Protein AF-A0A165Y257-F1 (afdb_monomer)

Nearest PDB structures (foldseek):
  3bsu-assembly1_C  TM=8.457E-01  e=1.725E-02  Homo sapiens
  3bsu-assembly2_G  TM=7.985E-01  e=1.832E-02  Homo sapiens
  3bsu-assembly2_H  TM=8.058E-01  e=5.109E-02  Homo sapiens

Sequence (287 aa):
MSSVKTEVADNEGSEDERKLRRSLTKCHIPGVRSYYPVEKEPIRGVYTDWGSIKPLLDALCIRPSPKRYDTYEEAEAVLAASSPEAVLESLRALGFKESPPDARQLSAVAAPHHPPKIFNVHEHAPPHISVQLEGSTATTRCAQHACTSSINSWRSDVYSATSEVSTITSSTLPGSPSSPTRPQASAPPVTLSITAMEAELQALGVADAQALPAEWRVLRGSRPRGGWKVFAVLSGRQRGIIHNVDTAHESTDKFPNAIKEGFRAADEWLARAWLRDAVTRRYQTTD

Solvent-accessible surface area (backbone atoms only — not comparable to full-atom values): 18950 Å² total; per-residue (Å²): 137,83,83,79,79,79,80,76,80,75,81,78,68,51,73,62,57,55,44,37,62,69,29,51,49,93,64,76,56,92,92,60,66,42,21,33,30,35,74,54,81,97,66,54,46,36,26,55,46,64,82,51,46,48,64,54,36,60,74,68,66,54,75,78,76,62,62,80,28,64,42,45,67,63,21,48,51,50,46,52,57,63,29,71,65,46,47,51,50,51,39,45,74,74,65,52,70,86,70,70,81,72,92,80,80,87,76,88,80,82,86,87,83,87,86,85,91,83,90,81,90,76,91,80,84,84,84,87,83,85,81,85,81,82,86,82,91,80,91,83,82,86,83,90,77,90,76,90,73,85,80,84,70,92,78,79,86,86,78,83,79,78,84,79,86,78,80,88,83,89,85,89,83,90,82,86,86,81,86,80,90,71,84,78,77,83,68,69,77,66,61,60,53,52,53,51,50,51,52,50,30,49,75,42,73,23,67,86,42,56,83,60,58,95,58,47,66,65,75,60,51,74,85,50,95,87,50,59,40,27,31,22,26,76,31,42,82,55,63,24,80,36,68,46,67,64,63,54,40,66,19,32,60,93,34,84,82,44,37,71,50,72,27,45,73,90,38,48,66,56,34,34,6,45,45,39,49,54,53,54,50,57,65,68,70,73,121

Mean predicted aligned error: 22.73 Å

pLDDT: mean 70.38, std 24.21, range [29.23, 97.94]

Foldseek 3Di:
DDDPDPPPPPPCDDPLVVLLVVQFDPAWDPPQQWWFADQDPPSGGIGRDPVSCVVVCVVVVDPDGTDIGRTPVVSVVVNVCSDPVVVVVVCVVVVPDPPPPPPPDPDDDDDDDDDDDDDDDDDDDDDDDDDDDDDDDDDDDDDDDDDDDDDPPPDDDDDDDDDDDDDDDDDDDDDDDDDDDDPPPPPDPVVVLVVVLCVVLVVQVLNVADAADPCLDVVQDDADPVGFQWKAWLQFCDGHIDRDPVVLCNRQPVGPPTDMDGGHPVCVSNSSNVSSVVSVVVSVPPD

Structure (mmCIF, N/CA/C/O backbone):
data_AF-A0A165Y257-F1
#
_entry.id   AF-A0A165Y257-F1
#
loop_
_atom_site.group_PDB
_atom_site.id
_atom_site.type_symbol
_atom_site.label_atom_id
_atom_site.label_alt_id
_atom_site.label_comp_id
_atom_site.label_asym_id
_atom_site.label_entity_id
_atom_site.label_seq_id
_atom_site.pdbx_PDB_ins_code
_atom_site.Cartn_x
_atom_site.Cartn_y
_atom_site.Cartn_z
_atom_site.occupancy
_atom_site.B_iso_or_equiv
_atom_site.auth_seq_id
_atom_site.auth_comp_id
_atom_site.auth_asym_id
_atom_site.auth_atom_id
_atom_site.pdbx_PDB_model_num
ATOM 1 N N . MET A 1 1 ? 17.166 51.165 -42.547 1.00 43.97 1 MET A N 1
ATOM 2 C CA . MET A 1 1 ? 17.716 49.805 -42.721 1.00 43.97 1 MET A CA 1
ATOM 3 C C . MET A 1 1 ? 17.625 49.113 -41.373 1.00 43.97 1 MET A C 1
ATOM 5 O O . MET A 1 1 ? 18.448 49.372 -40.507 1.00 43.97 1 MET A O 1
ATOM 9 N N . SER A 1 2 ? 16.544 48.367 -41.152 1.00 35.53 2 SER A N 1
ATOM 10 C CA . SER A 1 2 ? 16.264 47.709 -39.874 1.00 35.53 2 SER A CA 1
ATOM 11 C C . SER A 1 2 ? 16.908 46.327 -39.869 1.00 35.53 2 SER A C 1
ATOM 13 O O . SER A 1 2 ? 16.514 45.466 -40.652 1.00 35.53 2 SER A O 1
ATOM 15 N N . SER A 1 3 ? 17.902 46.126 -39.003 1.00 43.16 3 SER A N 1
ATOM 16 C CA . SER A 1 3 ? 18.447 44.802 -38.701 1.00 43.16 3 SER A CA 1
ATOM 17 C C . SER A 1 3 ? 17.413 44.004 -37.918 1.00 43.16 3 SER A C 1
ATOM 19 O O . SER A 1 3 ? 17.168 44.270 -36.741 1.00 43.16 3 SER A O 1
ATOM 21 N N . VAL A 1 4 ? 16.809 43.025 -38.584 1.00 43.97 4 VAL A N 1
ATOM 22 C CA . VAL A 1 4 ? 16.010 41.976 -37.951 1.00 43.97 4 VAL A CA 1
ATOM 23 C C . VAL A 1 4 ? 16.967 41.105 -37.140 1.00 43.97 4 VAL A C 1
ATOM 25 O O . VAL A 1 4 ? 17.746 40.327 -37.690 1.00 43.97 4 VAL A O 1
ATOM 28 N N . LYS A 1 5 ? 16.943 41.273 -35.815 1.00 42.16 5 LYS A N 1
ATOM 29 C CA . LYS A 1 5 ? 17.504 40.292 -34.886 1.00 42.16 5 LYS A CA 1
ATOM 30 C C . LYS A 1 5 ? 16.647 39.038 -35.000 1.00 42.16 5 LYS A C 1
ATOM 32 O O . LYS A 1 5 ? 15.474 39.051 -34.646 1.00 42.16 5 LYS A O 1
ATOM 37 N N . THR A 1 6 ? 17.238 37.983 -35.541 1.00 41.88 6 THR A N 1
ATOM 38 C CA . THR A 1 6 ? 16.655 36.644 -35.503 1.00 41.88 6 THR A CA 1
ATOM 39 C C . THR A 1 6 ? 16.893 36.120 -34.090 1.00 41.88 6 THR A C 1
ATOM 41 O O . THR A 1 6 ? 18.007 35.716 -33.765 1.00 41.88 6 THR A O 1
ATOM 44 N N . GLU A 1 7 ? 15.887 36.224 -33.222 1.00 43.62 7 GLU A N 1
ATOM 45 C CA . GLU A 1 7 ? 15.862 35.497 -31.952 1.00 43.62 7 GLU A CA 1
ATOM 46 C C . GLU A 1 7 ? 15.708 34.011 -32.278 1.00 43.62 7 GLU A C 1
ATOM 48 O O . GLU A 1 7 ? 14.636 33.528 -32.640 1.00 43.62 7 GLU A O 1
ATOM 53 N N . VAL A 1 8 ? 16.829 33.296 -32.214 1.00 43.25 8 VAL A N 1
ATOM 54 C CA . VAL A 1 8 ? 16.842 31.839 -32.160 1.00 43.25 8 VAL A CA 1
ATOM 55 C C . VAL A 1 8 ? 16.275 31.472 -30.794 1.00 43.25 8 VAL A C 1
ATOM 57 O O . VAL A 1 8 ? 16.934 31.642 -29.772 1.00 43.25 8 VAL A O 1
ATOM 60 N N . ALA A 1 9 ? 15.019 31.033 -30.779 1.00 41.16 9 ALA A N 1
ATOM 61 C CA . ALA A 1 9 ? 14.428 30.356 -29.639 1.00 41.16 9 ALA A CA 1
ATOM 62 C C . ALA A 1 9 ? 15.151 29.012 -29.468 1.00 41.16 9 ALA A C 1
ATOM 64 O O . ALA A 1 9 ? 14.755 27.998 -30.047 1.00 41.16 9 ALA A O 1
ATOM 65 N N . ASP A 1 10 ? 16.257 29.025 -28.725 1.00 44.19 10 ASP A N 1
ATOM 66 C CA . ASP A 1 10 ? 16.906 27.808 -28.269 1.00 44.19 10 ASP A CA 1
ATOM 67 C C . ASP A 1 10 ? 15.945 27.079 -27.330 1.00 44.19 10 ASP A C 1
ATOM 69 O O . ASP A 1 10 ? 15.574 27.535 -26.250 1.00 44.19 10 ASP A O 1
ATOM 73 N N . ASN A 1 11 ? 15.493 25.940 -27.833 1.00 46.53 11 ASN A N 1
ATOM 74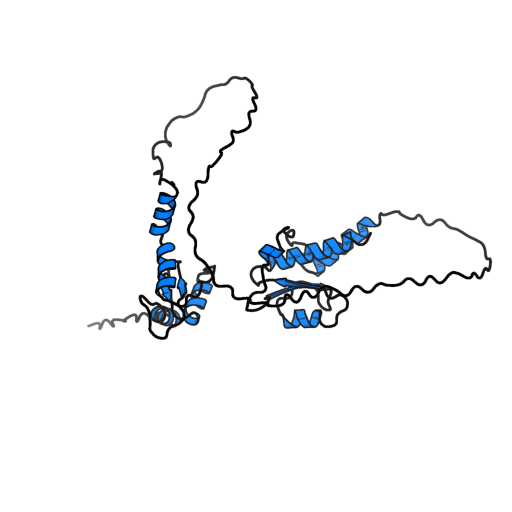 C CA . ASN A 1 11 ? 14.552 25.026 -27.223 1.00 46.53 11 ASN A CA 1
ATOM 75 C C . ASN A 1 11 ? 15.230 24.368 -26.003 1.00 46.53 11 ASN A C 1
ATOM 77 O O . ASN A 1 11 ? 15.834 23.293 -26.099 1.00 46.53 11 ASN A O 1
ATOM 81 N N . GLU A 1 12 ? 15.190 25.035 -24.849 1.00 45.88 12 GLU A N 1
ATOM 82 C CA . GLU A 1 12 ? 15.605 24.481 -23.558 1.00 45.88 12 GLU A CA 1
ATOM 83 C C . GLU A 1 12 ? 14.604 23.412 -23.094 1.00 45.88 12 GLU A C 1
ATOM 85 O O . GLU A 1 12 ? 13.798 23.617 -22.192 1.00 45.88 12 GLU A O 1
ATOM 90 N N . GLY A 1 13 ? 14.657 22.230 -23.719 1.00 54.84 13 GLY A N 1
ATOM 91 C CA . GLY A 1 13 ? 14.063 21.026 -23.137 1.00 54.84 13 GLY A CA 1
ATOM 92 C C . GLY A 1 13 ? 14.640 20.828 -21.737 1.00 54.84 13 GLY A C 1
ATOM 93 O O . GLY A 1 13 ? 15.868 20.884 -21.572 1.00 54.84 13 GLY A O 1
ATOM 94 N N . SER A 1 14 ? 13.764 20.649 -20.744 1.00 67.62 14 SER A N 1
ATOM 95 C CA . SER A 1 14 ? 14.147 20.565 -19.333 1.00 67.62 14 SER A CA 1
ATOM 96 C C . SER A 1 14 ? 15.239 19.507 -19.130 1.00 67.62 14 SER A C 1
ATOM 98 O O . SER A 1 14 ? 15.339 18.528 -19.876 1.00 67.62 14 SER A O 1
ATOM 100 N N . GLU A 1 15 ? 16.099 19.691 -18.126 1.00 70.56 15 GLU A N 1
ATOM 101 C CA . GLU A 1 15 ? 17.195 18.757 -17.823 1.00 70.56 15 GLU A CA 1
ATOM 102 C C . GLU A 1 15 ? 16.703 17.299 -17.700 1.00 70.56 15 GLU A C 1
ATOM 104 O O . GLU A 1 15 ? 17.397 16.358 -18.099 1.00 70.56 15 GLU A O 1
ATOM 109 N N . ASP A 1 16 ? 15.466 17.129 -17.238 1.00 66.25 16 ASP A N 1
ATOM 110 C CA . ASP A 1 16 ? 14.780 15.849 -17.101 1.00 66.25 16 ASP A CA 1
ATOM 111 C C . ASP A 1 16 ? 14.460 15.201 -18.455 1.00 66.25 16 ASP A C 1
ATOM 113 O O . ASP A 1 16 ? 14.665 13.999 -18.627 1.00 66.25 16 ASP A O 1
ATOM 117 N N . GLU A 1 17 ? 14.058 15.979 -19.462 1.00 71.88 17 GLU A N 1
ATOM 118 C CA . GLU A 1 17 ? 13.823 15.468 -20.815 1.00 71.88 17 GLU A CA 1
ATOM 119 C C . GLU A 1 17 ? 15.134 15.004 -21.472 1.00 71.88 17 GLU A C 1
ATOM 121 O O . GLU A 1 17 ? 15.187 13.977 -22.155 1.00 71.88 17 GLU A O 1
ATOM 126 N N . ARG A 1 18 ? 16.240 15.712 -21.212 1.00 75.56 18 ARG A N 1
ATOM 127 C CA . ARG A 1 18 ? 17.572 15.310 -21.694 1.00 75.56 18 ARG A CA 1
ATOM 128 C C . ARG A 1 18 ? 18.047 14.016 -21.030 1.00 75.56 18 ARG A C 1
ATOM 130 O O . ARG A 1 18 ? 18.607 13.159 -21.715 1.00 75.56 18 ARG A O 1
ATOM 137 N N . LYS A 1 19 ? 17.818 13.847 -19.723 1.00 76.25 19 LYS A N 1
ATOM 138 C CA . LYS A 1 19 ? 18.121 12.603 -18.986 1.00 76.25 19 LYS A CA 1
ATOM 139 C C . LYS A 1 19 ? 17.265 11.433 -19.472 1.00 76.25 19 LYS A C 1
ATOM 141 O O . LYS A 1 19 ? 17.782 10.335 -19.685 1.00 76.25 19 LYS A O 1
ATOM 146 N N . LEU A 1 20 ? 15.988 11.680 -19.755 1.00 78.31 20 LEU A N 1
ATOM 147 C CA . LEU A 1 20 ? 15.090 10.687 -20.337 1.00 78.31 20 LEU A CA 1
ATOM 148 C C . LEU A 1 20 ? 15.591 10.200 -21.703 1.00 78.31 20 LEU A C 1
ATOM 150 O O . LEU A 1 20 ? 15.728 9.000 -21.927 1.00 78.31 20 LEU A O 1
ATOM 154 N N . ARG A 1 21 ? 15.939 11.123 -22.606 1.00 80.31 21 ARG A N 1
ATOM 155 C CA . ARG A 1 21 ? 16.459 10.768 -23.937 1.00 80.31 21 ARG A CA 1
ATOM 156 C C . ARG A 1 21 ? 17.767 9.977 -23.871 1.00 80.31 21 ARG A C 1
ATOM 158 O O . ARG A 1 21 ? 18.003 9.145 -24.736 1.00 80.31 21 ARG A O 1
ATOM 165 N N . ARG A 1 22 ? 18.603 10.216 -22.854 1.00 81.75 22 ARG A N 1
ATOM 166 C CA . ARG A 1 22 ? 19.848 9.458 -22.626 1.00 81.75 22 ARG A CA 1
ATOM 167 C C . ARG A 1 22 ? 19.614 8.052 -22.082 1.00 81.75 22 ARG A C 1
ATOM 169 O O . ARG A 1 22 ? 20.433 7.177 -22.331 1.00 81.75 22 ARG A O 1
ATOM 176 N N . SER A 1 23 ? 18.546 7.851 -21.314 1.00 86.00 23 SER A N 1
ATOM 177 C CA . SER A 1 23 ? 18.226 6.548 -20.724 1.00 86.00 23 SER A CA 1
ATOM 178 C C . SER A 1 23 ? 17.415 5.652 -21.660 1.00 86.00 23 SER A C 1
ATOM 180 O O . SER A 1 23 ? 17.452 4.435 -21.486 1.00 86.00 23 SER A O 1
ATOM 182 N N . LEU A 1 24 ? 16.727 6.224 -22.655 1.00 89.69 24 LEU A N 1
ATOM 183 C CA . LEU A 1 24 ? 16.032 5.480 -23.703 1.00 89.69 24 LEU A CA 1
ATOM 184 C C . LEU A 1 24 ? 17.031 4.680 -24.551 1.00 89.69 24 LEU A C 1
ATOM 186 O O . LEU A 1 24 ? 17.933 5.250 -25.164 1.00 89.69 24 LEU A O 1
ATOM 190 N N . THR A 1 25 ? 16.837 3.366 -24.634 1.00 89.75 25 THR A N 1
ATOM 191 C CA . THR A 1 25 ? 17.654 2.470 -25.456 1.00 89.75 25 THR A CA 1
ATOM 192 C C . THR A 1 25 ? 16.816 1.708 -26.481 1.00 89.75 25 THR A C 1
ATOM 194 O O . THR A 1 25 ? 15.641 1.411 -26.265 1.00 89.75 25 THR A O 1
ATOM 197 N N . LYS A 1 26 ? 17.450 1.387 -27.612 1.00 89.69 26 LYS A N 1
ATOM 198 C CA . LYS A 1 26 ? 16.899 0.572 -28.708 1.00 89.69 26 LYS A CA 1
ATOM 199 C C . LYS A 1 26 ? 17.694 -0.719 -28.937 1.00 89.69 26 LYS A C 1
ATOM 201 O O . LYS A 1 26 ? 17.524 -1.373 -29.958 1.00 89.69 26 LYS A O 1
ATOM 206 N N . CYS A 1 27 ? 18.630 -1.029 -28.045 1.00 88.88 27 CYS A N 1
ATOM 207 C CA . CYS A 1 27 ? 19.452 -2.227 -28.127 1.00 88.88 27 CYS A CA 1
ATOM 208 C C . CYS A 1 27 ? 20.034 -2.605 -26.762 1.00 88.88 27 CYS A C 1
ATOM 210 O O . CYS A 1 27 ? 20.020 -1.823 -25.801 1.00 88.88 27 CYS A O 1
ATOM 212 N N . HIS A 1 28 ? 20.587 -3.814 -26.701 1.00 91.12 28 HIS A N 1
ATOM 213 C CA . HIS A 1 28 ? 21.394 -4.270 -25.581 1.00 91.12 28 HIS A CA 1
ATOM 214 C C . HIS A 1 28 ? 22.647 -3.396 -25.409 1.00 91.12 28 HIS A C 1
ATOM 216 O O . HIS A 1 28 ? 23.417 -3.201 -26.352 1.00 91.12 28 HIS A O 1
ATOM 222 N N . ILE A 1 29 ? 22.881 -2.915 -24.184 1.00 88.88 29 ILE A N 1
ATOM 223 C CA . ILE A 1 29 ? 24.077 -2.150 -23.819 1.00 88.88 29 ILE A CA 1
ATOM 224 C C . ILE A 1 29 ? 24.960 -3.017 -22.906 1.00 88.88 29 ILE A C 1
ATOM 226 O O . ILE A 1 29 ? 24.539 -3.358 -21.795 1.00 88.88 29 ILE A O 1
ATOM 230 N N . PRO A 1 30 ? 26.201 -3.344 -23.315 1.00 87.12 30 PRO A N 1
ATOM 231 C CA . PRO A 1 30 ? 27.122 -4.112 -22.485 1.00 87.12 30 PRO A CA 1
ATOM 232 C C . PRO A 1 30 ? 27.346 -3.465 -21.112 1.00 87.12 30 PRO A C 1
ATOM 234 O O . PRO A 1 30 ? 27.618 -2.271 -21.005 1.00 87.12 30 PRO A O 1
ATOM 237 N N . GLY A 1 31 ? 27.241 -4.263 -20.047 1.00 86.25 31 GLY A N 1
ATOM 238 C CA . GLY A 1 31 ? 27.426 -3.805 -18.664 1.00 86.25 31 GLY A CA 1
ATOM 239 C C . GLY A 1 31 ? 26.173 -3.219 -18.002 1.00 86.25 31 GLY A C 1
ATOM 240 O O . GLY A 1 31 ? 26.141 -3.104 -16.775 1.00 86.25 31 GLY A O 1
ATOM 241 N N . VAL A 1 32 ? 25.116 -2.931 -18.765 1.00 89.00 32 VAL A N 1
ATOM 242 C CA . VAL A 1 32 ? 23.813 -2.544 -18.214 1.00 89.00 32 VAL A CA 1
ATOM 243 C C . VAL A 1 32 ? 23.043 -3.799 -17.804 1.00 89.00 32 VAL A C 1
ATOM 245 O O . VAL A 1 32 ? 22.882 -4.730 -18.586 1.00 89.00 32 VAL A O 1
ATOM 248 N N . ARG A 1 33 ? 22.568 -3.819 -16.554 1.00 89.00 33 ARG A N 1
ATOM 249 C CA . ARG A 1 33 ? 21.855 -4.958 -15.936 1.00 89.00 33 ARG A CA 1
ATOM 250 C C . ARG A 1 33 ? 20.411 -4.628 -15.568 1.00 89.00 33 ARG A C 1
ATOM 252 O O . ARG A 1 33 ? 19.848 -5.203 -14.635 1.00 89.00 33 ARG A O 1
ATOM 259 N N . SER A 1 34 ? 19.863 -3.557 -16.123 1.00 93.50 34 SER A N 1
ATOM 260 C CA . SER A 1 34 ? 18.546 -3.062 -15.737 1.00 93.50 34 SER A CA 1
ATOM 261 C C . SER A 1 34 ? 17.898 -2.381 -16.920 1.00 93.50 34 SER A C 1
ATOM 263 O O . SER A 1 34 ? 18.391 -1.362 -17.392 1.00 93.50 34 SER A O 1
ATOM 265 N N . TYR A 1 35 ? 16.790 -2.955 -17.360 1.00 95.00 35 TYR A N 1
ATOM 266 C CA . TYR A 1 35 ? 15.958 -2.446 -18.433 1.00 95.00 35 TYR A CA 1
ATOM 267 C C . TYR A 1 35 ? 14.526 -2.306 -17.910 1.00 95.00 35 TYR A C 1
ATOM 269 O O . TYR A 1 35 ? 14.004 -3.196 -17.235 1.00 95.00 35 TYR A O 1
ATOM 277 N N . TYR A 1 36 ? 13.910 -1.161 -18.179 1.00 93.69 36 TYR A N 1
ATOM 278 C CA . TYR A 1 36 ? 12.597 -0.761 -17.683 1.00 93.69 36 TYR A CA 1
ATOM 279 C C . TYR A 1 36 ? 11.703 -0.424 -18.885 1.00 93.69 36 TYR A C 1
ATOM 281 O O . TYR A 1 36 ? 11.825 0.672 -19.437 1.00 93.69 36 TYR A O 1
ATOM 289 N N . PRO A 1 37 ? 10.833 -1.344 -19.330 1.00 93.25 37 PRO A N 1
ATOM 290 C CA . PRO A 1 37 ? 9.891 -1.083 -20.405 1.00 93.25 37 PRO A CA 1
ATOM 291 C C . PRO A 1 37 ? 8.731 -0.229 -19.902 1.00 93.25 37 PRO A C 1
ATOM 293 O O . PRO A 1 37 ? 8.052 -0.588 -18.944 1.00 93.25 37 PRO A O 1
ATOM 296 N N . VAL A 1 38 ? 8.490 0.898 -20.560 1.00 90.44 38 VAL A N 1
ATOM 297 C CA . VAL A 1 38 ? 7.329 1.758 -20.336 1.00 90.44 38 VAL A CA 1
ATOM 298 C C . VAL A 1 38 ? 6.381 1.597 -21.514 1.00 90.44 38 VAL A C 1
ATOM 300 O O . VAL A 1 38 ? 6.717 1.950 -22.638 1.00 90.44 38 VAL A O 1
ATOM 303 N N . GLU A 1 39 ? 5.198 1.048 -21.256 1.00 88.44 39 GLU A N 1
ATOM 304 C CA . GLU A 1 39 ? 4.221 0.694 -22.297 1.00 88.44 39 GLU A CA 1
ATOM 305 C C . GLU A 1 39 ? 3.335 1.877 -22.718 1.00 88.44 39 GLU A C 1
ATOM 307 O O . GLU A 1 39 ? 2.745 1.857 -23.796 1.00 88.44 39 GLU A O 1
ATOM 312 N N . LYS A 1 40 ? 3.225 2.905 -21.866 1.00 83.81 40 LYS A N 1
ATOM 313 C CA . LYS A 1 40 ? 2.278 4.013 -22.041 1.00 83.81 40 LYS A CA 1
ATOM 314 C C . LYS A 1 40 ? 2.910 5.217 -22.734 1.00 83.81 40 LYS A C 1
ATOM 316 O O . LYS A 1 40 ? 4.005 5.651 -22.379 1.00 83.81 40 LYS A O 1
ATOM 321 N N . GLU A 1 41 ? 2.152 5.804 -23.653 1.00 83.06 41 GLU A N 1
ATOM 322 C CA . GLU A 1 41 ? 2.455 7.105 -24.252 1.00 83.06 41 GLU A CA 1
ATOM 323 C C . GLU A 1 41 ? 2.357 8.237 -23.211 1.00 83.06 41 GLU A C 1
ATOM 325 O O . GLU A 1 41 ? 1.581 8.117 -22.254 1.00 83.06 41 GLU A O 1
ATOM 330 N N . PRO A 1 42 ? 3.116 9.342 -23.356 1.00 81.25 42 PRO A N 1
ATOM 331 C CA . PRO A 1 42 ? 4.002 9.707 -24.477 1.00 81.25 42 PRO A CA 1
ATOM 332 C C . PRO A 1 42 ? 5.458 9.218 -24.347 1.00 81.25 42 PRO A C 1
ATOM 334 O O . PRO A 1 42 ? 6.314 9.577 -25.151 1.00 81.25 42 PRO A O 1
ATOM 337 N N . ILE A 1 43 ? 5.777 8.457 -23.301 1.00 85.44 43 ILE A N 1
ATOM 338 C CA . ILE A 1 43 ? 7.149 8.041 -22.967 1.00 85.44 43 ILE A CA 1
ATOM 339 C C . ILE A 1 43 ? 7.346 6.540 -23.191 1.00 85.44 43 ILE A C 1
ATOM 341 O O . ILE A 1 43 ? 8.011 5.863 -22.409 1.00 85.44 43 ILE A O 1
ATOM 345 N N . ARG A 1 44 ? 6.718 5.993 -24.235 1.00 88.38 44 ARG A N 1
ATOM 346 C CA . ARG A 1 44 ? 6.798 4.565 -24.531 1.00 88.38 44 ARG A CA 1
ATOM 347 C C . ARG A 1 44 ? 8.214 4.194 -24.985 1.00 88.38 44 ARG A C 1
ATOM 349 O O . ARG A 1 44 ? 8.754 4.803 -25.907 1.00 88.38 44 ARG A O 1
ATOM 356 N N . GLY A 1 45 ? 8.818 3.180 -24.366 1.00 91.25 45 GLY A N 1
ATOM 357 C CA . GLY A 1 45 ? 10.178 2.742 -24.703 1.00 91.25 45 GLY A CA 1
ATOM 358 C C . GLY A 1 45 ? 10.869 1.924 -23.613 1.00 91.25 45 GLY A C 1
ATOM 359 O O . GLY A 1 45 ? 10.318 1.719 -22.533 1.00 91.25 45 GLY A O 1
ATOM 360 N N . VAL A 1 46 ? 12.081 1.433 -23.899 1.00 93.00 46 VAL A N 1
ATOM 361 C CA . VAL A 1 46 ? 12.929 0.744 -22.910 1.00 93.00 46 VAL A CA 1
ATOM 362 C C . VAL A 1 46 ? 13.931 1.730 -22.338 1.00 93.00 46 VAL A C 1
ATOM 364 O O . VAL A 1 46 ? 14.711 2.323 -23.080 1.00 93.00 46 VAL A O 1
ATOM 367 N N . TYR A 1 47 ? 13.959 1.860 -21.018 1.00 94.06 47 TYR A N 1
ATOM 368 C CA . TYR A 1 47 ? 14.878 2.754 -20.325 1.00 94.06 47 TYR A CA 1
ATOM 369 C C . TYR A 1 47 ? 15.873 1.979 -19.471 1.00 94.06 47 TYR A C 1
ATOM 371 O O . TYR A 1 47 ? 15.546 0.923 -18.939 1.00 94.06 47 TYR A O 1
ATOM 379 N N . THR A 1 48 ? 17.087 2.496 -19.316 1.00 93.19 48 THR A N 1
ATOM 380 C CA . THR A 1 48 ? 18.154 1.838 -18.536 1.00 93.19 48 THR A CA 1
ATOM 381 C C . THR A 1 48 ? 18.321 2.400 -17.125 1.00 93.19 48 THR A C 1
ATOM 383 O O . THR A 1 48 ? 18.888 1.740 -16.253 1.00 93.19 48 THR A O 1
ATOM 386 N N . ASP A 1 49 ? 17.784 3.594 -16.869 1.00 90.44 49 ASP A N 1
ATOM 387 C CA . ASP A 1 49 ? 17.896 4.284 -15.587 1.00 90.44 49 ASP A CA 1
ATOM 388 C C . ASP A 1 49 ? 16.522 4.573 -14.970 1.00 90.44 49 ASP A C 1
ATOM 390 O O . ASP A 1 49 ? 15.733 5.362 -15.492 1.00 90.44 49 ASP A O 1
ATOM 394 N N . TRP A 1 50 ? 16.269 3.966 -13.808 1.00 87.50 50 TRP A N 1
ATOM 395 C CA . TRP A 1 50 ? 15.057 4.193 -13.020 1.00 87.50 50 TRP A CA 1
ATOM 396 C C . TRP A 1 50 ? 14.965 5.627 -12.487 1.00 87.50 50 TRP A C 1
ATOM 398 O O . TRP A 1 50 ? 13.869 6.186 -12.415 1.00 87.50 50 TRP A O 1
ATOM 408 N N . GLY A 1 51 ? 16.103 6.227 -12.119 1.00 85.81 51 GLY A N 1
ATOM 409 C CA .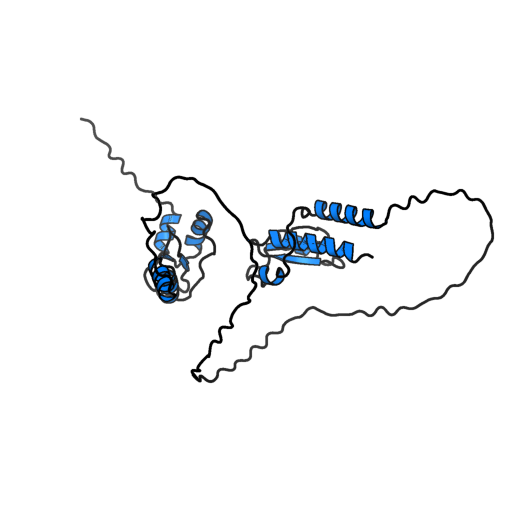 GLY A 1 51 ? 16.154 7.578 -11.561 1.00 85.81 51 GLY A CA 1
ATOM 410 C C . GLY A 1 51 ? 15.641 8.628 -12.542 1.00 85.81 51 GLY A C 1
ATOM 411 O O . GLY A 1 51 ? 14.915 9.533 -12.139 1.00 85.81 51 GLY A O 1
ATOM 412 N N . SER A 1 52 ? 15.948 8.452 -13.828 1.00 83.69 52 SER A N 1
ATOM 413 C CA . SE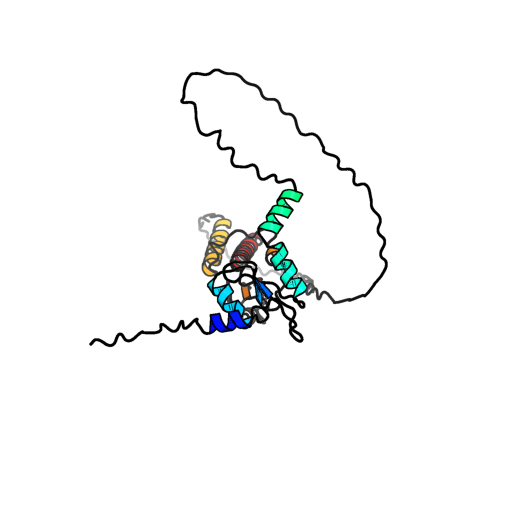R A 1 52 ? 15.489 9.328 -14.909 1.00 83.69 52 SER A CA 1
ATOM 414 C C . SER A 1 52 ? 13.999 9.170 -15.235 1.00 83.69 52 SER A C 1
ATOM 416 O O . SER A 1 52 ? 13.343 10.157 -15.556 1.00 83.69 52 SER A O 1
ATOM 418 N N . ILE A 1 53 ? 13.434 7.959 -15.143 1.00 86.06 53 ILE A N 1
ATOM 419 C CA . ILE A 1 53 ? 12.033 7.721 -15.542 1.00 86.06 53 ILE A CA 1
ATOM 420 C C . ILE A 1 53 ? 11.015 7.887 -14.418 1.00 86.06 53 ILE A C 1
ATOM 422 O O . ILE A 1 53 ? 9.872 8.262 -14.679 1.00 86.06 53 ILE A O 1
ATOM 426 N N . LYS A 1 54 ? 11.396 7.624 -13.162 1.00 85.88 54 LYS A N 1
ATOM 427 C CA . LYS A 1 54 ? 10.462 7.656 -12.029 1.00 85.88 54 LYS A CA 1
ATOM 428 C C . LYS A 1 54 ? 9.741 9.009 -11.880 1.00 85.88 54 LYS A C 1
ATOM 430 O O . LYS A 1 54 ? 8.519 8.977 -11.748 1.00 85.88 54 LYS A O 1
ATOM 435 N N . PRO A 1 55 ? 10.423 10.173 -11.919 1.00 83.88 55 PRO A N 1
ATOM 436 C CA . PRO A 1 55 ? 9.753 11.466 -11.766 1.00 83.88 55 PRO A CA 1
ATOM 437 C C . PRO A 1 55 ? 8.691 11.713 -12.841 1.00 83.88 55 PRO A C 1
ATOM 439 O O . PRO A 1 55 ? 7.638 12.271 -12.553 1.00 83.88 55 PRO A O 1
ATOM 442 N N . LEU A 1 56 ? 8.939 11.243 -14.066 1.00 78.88 56 LEU A N 1
ATOM 443 C CA . LEU A 1 56 ? 8.022 11.399 -15.194 1.00 78.88 56 LEU A CA 1
ATOM 444 C C . LEU A 1 56 ? 6.819 10.462 -15.096 1.00 78.88 56 LEU A C 1
ATOM 446 O O . LEU A 1 56 ? 5.699 10.879 -15.370 1.00 78.88 56 LEU A O 1
ATOM 450 N N . LEU A 1 57 ? 7.023 9.218 -14.659 1.00 84.38 57 LEU A N 1
ATOM 451 C CA . LEU A 1 57 ? 5.919 8.296 -14.383 1.00 84.38 57 LEU A CA 1
ATOM 452 C C . LEU A 1 57 ? 5.018 8.822 -13.260 1.00 84.38 57 LEU A C 1
ATOM 454 O O . LEU A 1 57 ? 3.794 8.729 -13.367 1.00 84.38 57 LEU A O 1
ATOM 458 N N . ASP A 1 58 ? 5.620 9.402 -12.218 1.00 83.88 58 ASP A N 1
ATOM 459 C CA . ASP A 1 58 ? 4.898 10.045 -11.120 1.00 83.88 58 ASP A CA 1
ATOM 460 C C . ASP A 1 58 ? 4.117 11.276 -11.626 1.00 83.88 58 ASP A C 1
ATOM 462 O O . ASP A 1 58 ? 2.930 11.404 -11.327 1.00 83.88 58 ASP A O 1
ATOM 466 N N . ALA A 1 59 ? 4.735 12.129 -12.453 1.00 81.88 59 ALA A N 1
ATOM 467 C CA . ALA A 1 59 ? 4.091 13.306 -13.046 1.00 81.88 59 ALA A CA 1
ATOM 468 C C . ALA A 1 59 ? 2.924 12.947 -13.983 1.00 81.88 59 ALA A C 1
ATOM 470 O O . ALA A 1 59 ? 1.885 13.604 -13.962 1.00 81.88 59 ALA A O 1
ATOM 471 N N . LEU A 1 60 ? 3.065 11.878 -14.770 1.00 80.81 60 LEU A N 1
ATOM 472 C CA . LEU A 1 60 ? 2.030 11.381 -15.682 1.00 80.81 60 LEU A CA 1
ATOM 473 C C . LEU A 1 60 ? 0.998 10.478 -14.988 1.00 80.81 60 LEU A C 1
ATOM 475 O O . LEU A 1 60 ? 0.104 9.948 -15.648 1.00 80.81 60 LEU A O 1
ATOM 479 N N . CYS A 1 61 ? 1.115 10.269 -13.670 1.00 81.69 61 CYS A N 1
ATOM 480 C CA . CYS A 1 61 ? 0.250 9.375 -12.897 1.00 81.69 61 CYS A CA 1
ATOM 481 C C . CYS A 1 61 ? 0.162 7.953 -13.494 1.00 81.69 61 CYS A C 1
ATOM 483 O O . CYS A 1 61 ? -0.855 7.260 -13.378 1.00 81.69 61 CYS A O 1
ATOM 485 N N . ILE A 1 62 ? 1.244 7.484 -14.123 1.00 77.31 62 ILE A N 1
ATOM 486 C CA . ILE A 1 62 ? 1.304 6.166 -14.752 1.00 77.31 62 ILE A CA 1
ATOM 487 C C . ILE A 1 62 ? 1.506 5.109 -13.665 1.00 77.31 62 ILE A C 1
ATOM 489 O O . ILE A 1 62 ? 2.592 4.936 -13.114 1.00 77.31 62 ILE A O 1
ATOM 493 N N . ARG A 1 63 ? 0.435 4.362 -13.375 1.00 77.31 63 ARG A N 1
ATOM 494 C CA . ARG A 1 63 ? 0.478 3.128 -12.578 1.00 77.31 63 ARG A CA 1
ATOM 495 C C . ARG A 1 63 ? 0.009 1.920 -13.398 1.00 77.31 63 ARG A C 1
ATOM 497 O O . ARG A 1 63 ? -0.869 2.096 -14.254 1.00 77.31 63 ARG A O 1
ATOM 504 N N . PRO A 1 64 ? 0.550 0.710 -13.145 1.00 69.19 64 PRO A N 1
ATOM 505 C CA . PRO A 1 64 ? 1.630 0.368 -12.199 1.00 69.19 64 PRO A CA 1
ATOM 506 C C . PRO A 1 64 ? 3.039 0.775 -12.684 1.00 69.19 64 PRO A C 1
ATOM 508 O O . PRO A 1 64 ? 3.234 1.062 -13.860 1.00 69.19 64 PRO A O 1
ATOM 511 N N . SER A 1 65 ? 4.020 0.809 -11.770 1.00 78.00 65 SER A N 1
ATOM 512 C CA . SER A 1 65 ? 5.427 1.079 -12.108 1.00 78.00 65 SER A CA 1
ATOM 513 C C . SER A 1 65 ? 5.998 -0.032 -13.000 1.00 78.00 65 SER A C 1
ATOM 515 O O . SER A 1 65 ? 5.755 -1.205 -12.693 1.00 78.00 65 SER A O 1
ATOM 517 N N . PRO A 1 66 ? 6.789 0.297 -14.035 1.00 83.44 66 PRO A N 1
ATOM 518 C CA . PRO A 1 66 ? 7.343 -0.693 -14.945 1.00 83.44 66 PRO A CA 1
ATOM 519 C C . PRO A 1 66 ? 8.263 -1.663 -14.203 1.00 83.44 66 PRO A C 1
ATOM 521 O O . PRO A 1 66 ? 9.001 -1.296 -13.282 1.00 83.44 66 PRO A O 1
ATOM 524 N N . LYS A 1 67 ? 8.185 -2.935 -14.587 1.00 89.62 67 LYS A N 1
ATOM 525 C CA . LYS A 1 67 ? 8.986 -4.004 -13.993 1.00 89.62 67 LYS A CA 1
ATOM 526 C C . LYS A 1 67 ? 10.428 -3.908 -14.497 1.00 89.62 67 LYS A C 1
ATOM 528 O O . LYS A 1 67 ? 10.662 -3.552 -15.643 1.00 89.62 67 LYS A O 1
ATOM 533 N N . ARG A 1 68 ? 11.398 -4.233 -13.641 1.00 93.12 68 ARG A N 1
ATOM 534 C CA . ARG A 1 68 ? 12.808 -4.337 -14.033 1.00 93.12 68 ARG A CA 1
ATOM 535 C C . ARG A 1 68 ? 13.076 -5.690 -14.693 1.00 93.12 68 ARG A C 1
ATOM 537 O O . ARG A 1 68 ? 12.703 -6.713 -14.117 1.00 93.12 68 ARG A O 1
ATOM 544 N N . TYR A 1 69 ? 13.791 -5.664 -15.810 1.00 93.38 69 TYR A N 1
ATOM 545 C CA . TYR A 1 69 ? 14.328 -6.830 -16.510 1.00 93.38 69 TYR A CA 1
ATOM 546 C C . TYR A 1 69 ? 15.854 -6.760 -16.567 1.00 93.38 69 TYR A C 1
ATOM 548 O O . TYR A 1 69 ? 16.435 -5.669 -16.514 1.00 93.38 69 TYR A O 1
ATOM 556 N N . ASP A 1 70 ? 16.504 -7.920 -16.627 1.00 91.81 70 ASP A N 1
ATOM 557 C CA . ASP A 1 70 ? 17.968 -8.006 -16.638 1.00 91.81 70 ASP A CA 1
ATOM 558 C C . ASP A 1 70 ? 18.538 -7.940 -18.065 1.00 91.81 70 ASP A C 1
ATOM 560 O O . ASP A 1 70 ? 19.697 -7.557 -18.240 1.00 91.81 70 ASP A O 1
ATOM 564 N N . THR A 1 71 ? 17.718 -8.232 -19.080 1.00 92.56 71 THR A N 1
ATOM 565 C CA . THR A 1 71 ? 18.085 -8.188 -20.502 1.00 92.56 71 THR A CA 1
ATOM 566 C C . THR A 1 71 ? 17.221 -7.193 -21.280 1.00 92.56 71 THR A C 1
ATOM 568 O O . THR A 1 71 ? 16.111 -6.841 -20.867 1.00 92.56 71 THR A O 1
ATOM 571 N N . TYR A 1 72 ? 17.757 -6.702 -22.400 1.00 93.06 72 TYR A N 1
ATOM 572 C CA . TYR A 1 72 ? 17.035 -5.774 -23.271 1.00 93.06 72 TYR A CA 1
ATOM 573 C C . TYR A 1 72 ? 15.902 -6.504 -23.994 1.00 93.06 72 TYR A C 1
ATOM 575 O O . TYR A 1 72 ? 14.793 -5.991 -24.083 1.00 93.06 72 TYR A O 1
ATOM 583 N N . GLU A 1 73 ? 16.177 -7.729 -24.429 1.00 92.62 73 GLU A N 1
ATOM 584 C CA . GLU A 1 73 ? 15.287 -8.598 -25.187 1.00 92.62 73 GLU A CA 1
ATOM 585 C C . GLU A 1 73 ? 14.008 -8.915 -24.400 1.00 92.62 73 GLU A C 1
ATOM 587 O O . GLU A 1 73 ? 12.910 -8.868 -24.949 1.00 92.62 73 GLU A O 1
ATOM 592 N N . GLU A 1 74 ? 14.119 -9.169 -23.090 1.00 91.69 74 GLU A N 1
ATOM 593 C CA . GLU A 1 74 ? 12.952 -9.358 -22.220 1.00 91.69 74 GLU A CA 1
ATOM 594 C C . GLU A 1 74 ? 12.107 -8.085 -22.098 1.00 91.69 74 GLU A C 1
ATOM 596 O O . GLU A 1 74 ? 10.878 -8.145 -22.152 1.00 91.69 74 GLU A O 1
ATOM 601 N N . ALA A 1 75 ? 12.750 -6.925 -21.934 1.00 91.50 75 ALA A N 1
ATOM 602 C CA . ALA A 1 75 ? 12.046 -5.651 -21.827 1.00 91.50 75 ALA A CA 1
ATOM 603 C C . ALA A 1 75 ? 11.362 -5.264 -23.151 1.00 91.50 75 ALA A C 1
ATOM 605 O O . ALA A 1 75 ? 10.228 -4.785 -23.148 1.00 91.50 75 ALA A O 1
ATOM 606 N N . GLU A 1 76 ? 12.026 -5.495 -24.282 1.00 92.12 76 GLU A N 1
ATOM 607 C CA . GLU A 1 76 ? 11.479 -5.251 -25.615 1.00 92.12 76 GLU A CA 1
ATOM 608 C C . GLU A 1 76 ? 10.301 -6.183 -25.921 1.00 92.12 76 GLU A C 1
ATOM 610 O O . GLU A 1 76 ? 9.267 -5.714 -26.398 1.00 92.12 76 GLU A O 1
ATOM 615 N N . ALA A 1 77 ? 10.396 -7.469 -25.567 1.00 88.06 77 ALA A N 1
ATOM 616 C CA . ALA A 1 77 ? 9.304 -8.425 -25.747 1.00 88.06 77 ALA A CA 1
ATOM 617 C C . ALA A 1 77 ? 8.018 -7.978 -25.030 1.00 88.06 77 ALA A C 1
ATOM 619 O O . ALA A 1 77 ? 6.921 -8.116 -25.572 1.00 88.06 77 ALA A O 1
ATOM 620 N N . VAL A 1 78 ? 8.145 -7.383 -23.841 1.00 88.31 78 VAL A N 1
ATOM 621 C CA . VAL A 1 78 ? 7.009 -6.828 -23.089 1.00 88.31 78 VAL A CA 1
ATOM 622 C C . VAL A 1 78 ? 6.384 -5.639 -23.821 1.00 88.31 78 VAL A C 1
ATOM 624 O O . VAL A 1 78 ? 5.164 -5.582 -23.956 1.00 88.31 78 VAL A O 1
ATOM 627 N N . LEU A 1 79 ? 7.196 -4.722 -24.358 1.00 86.88 79 LEU A N 1
ATOM 628 C CA . LEU A 1 79 ? 6.697 -3.576 -25.134 1.00 86.88 79 LEU A CA 1
ATOM 629 C C . LEU A 1 79 ? 6.048 -3.967 -26.460 1.00 86.88 79 LEU A C 1
ATOM 631 O O . LEU A 1 79 ? 5.134 -3.278 -26.928 1.00 86.88 79 LEU A O 1
ATOM 635 N N . ALA A 1 80 ? 6.552 -5.024 -27.095 1.00 84.50 80 ALA A N 1
ATOM 636 C CA . ALA A 1 80 ? 5.986 -5.569 -28.319 1.00 84.50 80 ALA A CA 1
ATOM 637 C C . ALA A 1 80 ? 4.630 -6.231 -28.035 1.00 84.50 80 ALA A C 1
ATOM 639 O O . ALA A 1 80 ? 3.656 -5.962 -28.739 1.00 84.50 80 ALA A O 1
ATOM 640 N N . ALA A 1 81 ? 4.538 -7.011 -26.953 1.00 81.38 81 ALA A N 1
ATOM 641 C CA . ALA A 1 81 ? 3.295 -7.636 -26.505 1.00 81.38 81 ALA A CA 1
ATOM 642 C C . ALA A 1 81 ? 2.232 -6.613 -26.067 1.00 81.38 81 ALA A C 1
ATOM 644 O O . ALA A 1 81 ? 1.041 -6.850 -26.245 1.00 81.38 81 ALA A O 1
ATOM 645 N N . SER A 1 82 ? 2.650 -5.460 -25.538 1.00 77.94 82 SER A N 1
ATOM 646 C CA . SER A 1 82 ? 1.748 -4.368 -25.159 1.00 77.94 82 SER A CA 1
ATOM 647 C C . SER A 1 82 ? 1.341 -3.471 -26.337 1.00 77.94 82 SER A C 1
ATOM 649 O O . SER A 1 82 ? 0.678 -2.451 -26.132 1.00 77.94 82 SER A O 1
ATOM 651 N N . SER A 1 83 ? 1.780 -3.774 -27.565 1.00 74.44 83 SER A N 1
ATOM 652 C CA . SER A 1 83 ? 1.391 -2.991 -28.736 1.00 74.44 83 SER A CA 1
ATOM 653 C C . SER A 1 83 ? -0.104 -3.181 -29.042 1.00 74.44 83 SER A C 1
ATOM 655 O O . SER A 1 83 ? -0.621 -4.291 -28.901 1.00 74.44 83 SER A O 1
ATOM 657 N N . PRO A 1 84 ? -0.818 -2.131 -29.494 1.00 68.12 84 PRO A N 1
ATOM 658 C CA . PRO A 1 84 ? -2.227 -2.251 -29.874 1.00 68.12 84 PRO A CA 1
ATOM 659 C C . PRO A 1 84 ? -2.459 -3.354 -30.915 1.00 68.12 84 PRO A C 1
ATOM 661 O O . PRO A 1 84 ? -3.456 -4.064 -30.856 1.00 68.12 84 PRO A O 1
ATOM 664 N N . GLU A 1 85 ? -1.505 -3.533 -31.828 1.00 69.69 85 GLU A N 1
ATOM 665 C CA . GLU A 1 85 ? -1.530 -4.558 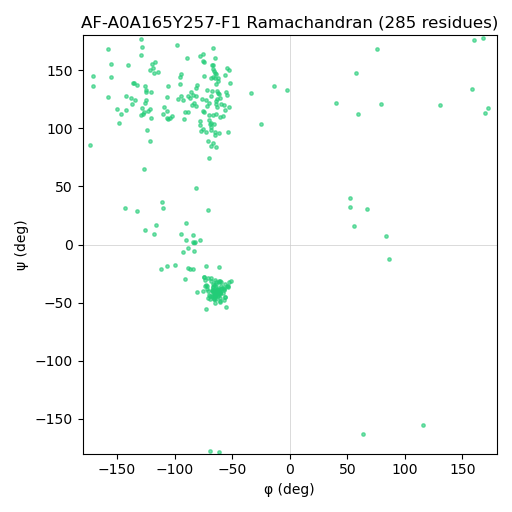-32.873 1.00 69.69 85 GLU A CA 1
ATOM 666 C C . GLU A 1 85 ? -1.452 -5.975 -32.290 1.00 69.69 85 GLU A C 1
ATOM 668 O O . GLU A 1 85 ? -2.286 -6.811 -32.632 1.00 69.69 85 GLU A O 1
ATOM 673 N N . ALA A 1 86 ? -0.535 -6.230 -31.349 1.00 67.12 86 ALA A N 1
ATOM 674 C CA . ALA A 1 86 ? -0.418 -7.529 -30.681 1.00 67.12 86 ALA A CA 1
ATOM 675 C C . ALA A 1 86 ? -1.647 -7.857 -29.817 1.00 67.12 86 ALA A C 1
ATOM 677 O O . ALA A 1 86 ? -2.078 -9.013 -29.745 1.00 67.12 86 ALA A O 1
ATOM 678 N N . VAL A 1 87 ? -2.255 -6.844 -29.190 1.00 68.94 87 VAL A N 1
ATOM 679 C CA . VAL A 1 87 ? -3.511 -7.006 -28.444 1.00 68.94 87 VAL A CA 1
ATOM 680 C C . VAL A 1 87 ? -4.660 -7.351 -29.392 1.00 68.94 87 VAL A C 1
ATOM 682 O O . VAL A 1 87 ? -5.412 -8.283 -29.117 1.00 68.94 87 VAL A O 1
ATOM 685 N N . LEU A 1 88 ? -4.781 -6.660 -30.529 1.00 71.38 88 LEU A N 1
ATOM 686 C CA . LEU A 1 88 ? -5.804 -6.949 -31.540 1.00 71.38 88 LEU A CA 1
ATOM 687 C C . LEU A 1 88 ? -5.619 -8.335 -32.167 1.00 71.38 88 LEU A C 1
ATOM 689 O O . LEU A 1 88 ? -6.599 -9.045 -32.387 1.00 71.38 88 LEU A O 1
ATOM 693 N N . GLU A 1 89 ? -4.381 -8.753 -32.417 1.00 70.19 89 GLU A N 1
ATOM 694 C CA . GLU A 1 89 ? -4.071 -10.089 -32.924 1.00 70.19 89 GLU A CA 1
ATOM 695 C C . GLU A 1 89 ? -4.413 -11.179 -31.900 1.00 70.19 89 GLU A C 1
ATOM 697 O O . GLU A 1 89 ? -5.026 -12.187 -32.252 1.00 70.19 89 GLU A O 1
ATOM 702 N N . SER A 1 90 ? -4.132 -10.933 -30.618 1.00 69.00 90 SER A N 1
ATOM 703 C CA . SER A 1 90 ? -4.530 -11.821 -29.519 1.00 69.00 90 SER A CA 1
ATOM 704 C C . SER A 1 90 ? -6.053 -11.911 -29.377 1.00 69.00 90 SER A C 1
ATOM 706 O O . SER A 1 90 ? -6.599 -13.001 -29.215 1.00 69.00 90 SER A O 1
ATOM 708 N N . LEU A 1 91 ? -6.768 -10.787 -29.495 1.00 72.31 91 LEU A N 1
ATOM 709 C CA . LEU A 1 91 ? -8.235 -10.757 -29.488 1.00 72.31 91 LEU A CA 1
ATOM 710 C C . LEU A 1 91 ? -8.817 -11.515 -30.689 1.00 72.31 91 LEU A C 1
ATOM 712 O O . LEU A 1 91 ? -9.752 -12.303 -30.528 1.00 72.31 91 LEU A O 1
ATOM 716 N N . ARG A 1 92 ? -8.221 -11.353 -31.875 1.00 74.94 92 ARG A N 1
ATOM 717 C CA . ARG A 1 92 ? -8.600 -12.089 -33.087 1.00 74.94 92 ARG A CA 1
ATOM 718 C C . ARG A 1 92 ? -8.374 -13.593 -32.925 1.00 74.94 92 ARG A C 1
ATOM 720 O O . ARG A 1 92 ? -9.248 -14.373 -33.300 1.00 74.94 92 ARG A O 1
ATOM 727 N N . ALA A 1 93 ? -7.249 -14.001 -32.338 1.00 71.62 93 ALA A N 1
ATOM 728 C CA . ALA A 1 93 ? -6.942 -15.402 -32.045 1.00 71.62 93 ALA A CA 1
ATOM 729 C C . ALA A 1 93 ? -7.920 -16.022 -31.029 1.00 71.62 93 ALA A C 1
ATOM 731 O O . ALA A 1 93 ? -8.260 -17.197 -31.139 1.00 71.62 93 ALA A O 1
ATOM 732 N N . LEU A 1 94 ? -8.437 -15.223 -30.091 1.00 73.88 94 LEU A N 1
ATOM 733 C CA . LEU A 1 94 ? -9.484 -15.615 -29.138 1.00 73.88 94 LEU A CA 1
ATOM 734 C C . LEU A 1 94 ? -10.901 -15.621 -29.741 1.00 73.88 94 LEU A C 1
ATOM 736 O O . LEU A 1 94 ? -11.873 -15.875 -29.032 1.00 73.88 94 LEU A O 1
ATOM 740 N N . GLY A 1 95 ? -11.040 -15.359 -31.044 1.00 63.25 95 GLY A N 1
ATOM 741 C CA . GLY A 1 95 ? -12.321 -15.406 -31.748 1.00 63.25 95 GLY A CA 1
ATOM 742 C C . GLY A 1 95 ? -13.158 -14.131 -31.635 1.00 63.25 95 GLY A C 1
ATOM 743 O O . GLY A 1 95 ? -14.289 -14.114 -32.126 1.00 63.25 95 GLY A O 1
ATOM 744 N N . PHE A 1 96 ? -12.620 -13.047 -31.061 1.00 61.69 96 PHE A N 1
ATOM 745 C CA . PHE A 1 96 ? -13.247 -11.731 -31.162 1.00 61.69 96 PHE A CA 1
ATOM 746 C C . PHE A 1 96 ? -13.060 -11.215 -32.588 1.00 61.69 96 PHE A C 1
ATOM 748 O O . PHE A 1 96 ? -12.016 -10.682 -32.961 1.00 61.69 96 PHE A O 1
ATOM 755 N N . LYS A 1 97 ?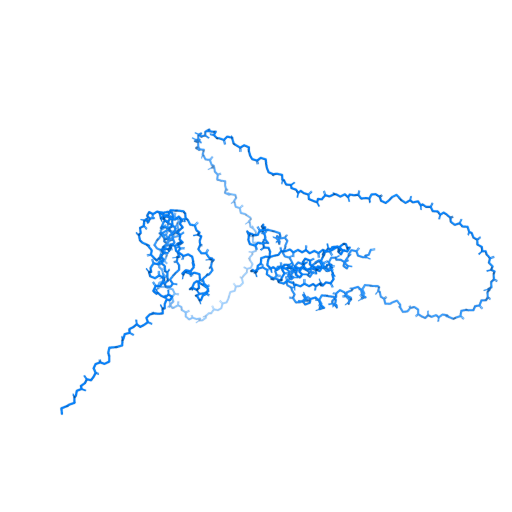 -14.085 -11.404 -33.418 1.00 61.09 97 LYS A N 1
ATOM 756 C CA . LYS A 1 97 ? -14.171 -10.719 -34.706 1.00 61.09 97 LYS A CA 1
ATOM 757 C C . LYS A 1 97 ? -14.504 -9.258 -34.425 1.00 61.09 97 LYS A C 1
ATOM 759 O O . LYS A 1 97 ? -15.521 -8.986 -33.788 1.00 61.09 97 LYS A O 1
ATOM 764 N N . GLU A 1 98 ? -13.674 -8.339 -34.921 1.00 52.72 98 GLU A N 1
ATOM 765 C CA . GLU A 1 98 ? -14.075 -6.947 -35.134 1.00 52.72 98 GLU A CA 1
ATOM 766 C C . GLU A 1 98 ? -15.347 -6.974 -35.980 1.00 52.72 98 GLU A C 1
ATOM 768 O O . GLU A 1 98 ? -15.311 -7.157 -37.195 1.00 52.72 98 GLU A O 1
ATOM 773 N N . SER A 1 99 ? -16.497 -6.887 -35.320 1.00 48.28 99 SER A N 1
ATOM 774 C CA . SER A 1 99 ? -17.731 -6.579 -36.016 1.00 48.28 99 SER A CA 1
ATOM 775 C C . SER A 1 99 ? -17.641 -5.085 -36.298 1.00 48.28 99 SER A C 1
ATOM 777 O O . SER A 1 99 ? -17.560 -4.313 -35.337 1.00 48.28 99 SER A O 1
ATOM 779 N N . PRO A 1 100 ? -17.577 -4.647 -37.567 1.00 46.50 100 PRO A N 1
ATOM 780 C CA . PRO A 1 100 ? -17.698 -3.227 -37.847 1.00 46.50 100 PRO A CA 1
ATOM 781 C C . PRO A 1 100 ? -19.024 -2.743 -37.241 1.00 46.50 100 PRO A C 1
ATOM 783 O O . PRO A 1 100 ? -19.985 -3.520 -37.213 1.00 46.50 100 PRO A O 1
ATOM 786 N N . PRO A 1 101 ? -19.104 -1.502 -36.729 1.00 44.53 101 PRO A N 1
ATOM 787 C CA . PRO A 1 101 ? -20.378 -0.960 -36.292 1.00 44.53 101 PRO A CA 1
ATOM 788 C C . PRO A 1 101 ? -21.329 -1.042 -37.482 1.00 44.53 101 PRO A C 1
ATOM 790 O O . PRO A 1 101 ? -21.080 -0.451 -38.535 1.00 44.53 101 PRO A O 1
ATOM 793 N N . ASP A 1 102 ? -22.374 -1.848 -37.327 1.00 41.78 102 ASP A N 1
ATOM 794 C CA . ASP A 1 102 ? -23.360 -2.096 -38.361 1.00 41.78 102 ASP A CA 1
ATOM 795 C C . ASP A 1 102 ? -24.083 -0.769 -38.619 1.00 41.78 102 ASP A C 1
ATOM 797 O O . ASP A 1 102 ? -24.979 -0.351 -37.882 1.00 41.78 102 ASP A O 1
ATOM 801 N N . ALA A 1 103 ? -23.639 -0.040 -39.643 1.00 42.44 103 ALA A N 1
ATOM 802 C CA . ALA A 1 103 ? -24.119 1.289 -40.014 1.00 42.44 103 ALA A CA 1
ATOM 803 C C . ALA A 1 103 ? -25.542 1.261 -40.615 1.00 42.44 103 ALA A C 1
ATOM 805 O O . ALA A 1 103 ? -25.883 2.074 -41.474 1.00 42.44 103 ALA A O 1
ATOM 806 N N . ARG A 1 104 ? -26.383 0.300 -40.211 1.00 45.66 104 ARG A N 1
ATOM 807 C CA . ARG A 1 104 ? -27.708 0.032 -40.788 1.00 45.66 104 ARG A CA 1
ATOM 808 C C . ARG A 1 104 ? -28.779 -0.396 -39.777 1.00 45.66 104 ARG A C 1
ATOM 810 O O . ARG A 1 104 ? -29.706 -1.104 -40.149 1.00 45.66 104 ARG A O 1
ATOM 817 N N . GLN A 1 105 ? -28.723 0.075 -38.530 1.00 41.53 105 GLN A N 1
ATOM 818 C CA . GLN A 1 105 ? -29.867 -0.043 -37.601 1.00 41.53 105 GLN A CA 1
ATOM 819 C C . GLN A 1 105 ? -30.222 1.256 -36.857 1.00 41.53 105 GLN A C 1
ATOM 821 O O . GLN A 1 105 ? -30.787 1.230 -35.769 1.00 41.53 105 GLN A O 1
ATOM 826 N N . LEU A 1 106 ? -29.952 2.416 -37.462 1.00 40.84 106 LEU A N 1
ATOM 827 C CA . LEU A 1 106 ? -30.499 3.699 -37.008 1.00 40.84 106 LEU A CA 1
ATOM 828 C C . LEU A 1 106 ? -31.194 4.418 -38.164 1.00 40.84 106 LEU A C 1
ATOM 830 O O . LEU A 1 106 ? -30.740 5.461 -38.623 1.00 40.84 106 LEU A O 1
ATOM 834 N N . SER A 1 107 ? -32.285 3.844 -38.670 1.00 40.34 107 SER A N 1
ATOM 835 C CA . SER A 1 107 ? -33.357 4.604 -39.324 1.00 40.34 107 SER A CA 1
ATOM 836 C C . SER A 1 107 ? -34.565 3.719 -39.602 1.00 40.34 107 SER A C 1
ATOM 838 O O . SER A 1 107 ? -34.418 2.627 -40.140 1.00 40.34 107 SER A O 1
ATOM 840 N N . ALA A 1 108 ? -35.741 4.285 -39.311 1.00 38.19 108 ALA A N 1
ATOM 841 C CA . ALA A 1 108 ? -37.090 3.746 -39.495 1.00 38.19 108 ALA A CA 1
ATOM 842 C C . ALA A 1 108 ? -37.491 2.747 -38.381 1.00 38.19 108 ALA A C 1
ATOM 844 O O . ALA A 1 108 ? -36.829 1.747 -38.168 1.00 38.19 108 ALA A O 1
ATOM 845 N N . VAL A 1 109 ? -38.551 2.944 -37.595 1.00 35.75 109 VAL A N 1
ATOM 846 C CA . VAL A 1 109 ? -39.857 3.537 -37.904 1.00 35.75 109 VAL A CA 1
ATOM 847 C C . VAL A 1 109 ? -40.491 4.092 -36.618 1.00 35.75 109 VAL A C 1
ATOM 849 O O . VAL A 1 109 ? -40.341 3.532 -35.534 1.00 35.75 109 VAL A O 1
ATOM 852 N N . ALA A 1 110 ? -41.189 5.215 -36.774 1.00 36.38 110 ALA A N 1
ATOM 853 C CA . ALA A 1 110 ? -42.037 5.873 -35.790 1.00 36.38 110 ALA A CA 1
ATOM 854 C C . ALA A 1 110 ? -43.126 4.948 -35.194 1.00 36.38 110 ALA A C 1
ATOM 856 O O . ALA A 1 110 ? -43.612 4.028 -35.842 1.00 36.38 110 ALA A O 1
ATOM 857 N N . ALA A 1 111 ? -43.538 5.229 -33.956 1.00 32.22 111 ALA A N 1
ATOM 858 C CA . ALA A 1 111 ? -44.702 4.631 -33.282 1.00 32.22 111 ALA A CA 1
ATOM 859 C C . ALA A 1 111 ? -46.037 4.926 -34.023 1.00 32.22 111 ALA A C 1
ATOM 861 O O . ALA A 1 111 ? -46.009 5.712 -34.973 1.00 32.22 111 ALA A O 1
ATOM 862 N N . PRO A 1 112 ? -47.236 4.497 -33.551 1.00 52.50 112 PRO A N 1
ATOM 863 C CA . PRO A 1 112 ? -47.635 3.447 -32.588 1.00 52.50 112 PRO A CA 1
ATOM 864 C C . PRO A 1 112 ? -48.734 2.504 -33.173 1.00 52.50 112 PRO A C 1
ATOM 866 O O . PRO A 1 112 ? -49.211 2.752 -34.267 1.00 52.50 112 PRO A O 1
ATOM 869 N N . HIS A 1 113 ? -49.168 1.446 -32.463 1.00 33.25 113 HIS A N 1
ATOM 870 C CA . HIS A 1 113 ? -50.591 1.038 -32.297 1.00 33.25 113 HIS A CA 1
ATOM 871 C C . HIS A 1 113 ? -50.744 -0.360 -31.645 1.00 33.25 113 HIS A C 1
ATOM 873 O O . HIS A 1 113 ? -50.448 -1.380 -32.248 1.00 33.25 113 HIS A O 1
ATOM 879 N N . HIS A 1 114 ? -51.296 -0.336 -30.425 1.00 31.80 114 HIS A N 1
ATOM 880 C CA . HIS A 1 114 ? -52.138 -1.311 -29.705 1.00 31.80 114 HIS A CA 1
ATOM 881 C C . HIS A 1 114 ? -51.736 -2.787 -29.409 1.00 31.80 114 HIS A C 1
ATOM 883 O O . HIS A 1 114 ? -51.044 -3.435 -30.184 1.00 31.80 114 HIS A O 1
ATOM 889 N N . PRO A 1 115 ? -52.214 -3.328 -28.254 1.00 53.78 115 PRO A N 1
ATOM 890 C CA . PRO A 1 115 ? -51.861 -4.640 -27.680 1.00 53.78 115 PRO A CA 1
ATOM 891 C C . PRO A 1 115 ? -52.918 -5.725 -28.033 1.00 53.78 115 PRO A C 1
ATOM 893 O O . PRO A 1 115 ? -53.985 -5.351 -28.527 1.00 53.78 115 PRO A O 1
ATOM 896 N N . PRO A 1 116 ? -52.716 -7.042 -27.758 1.00 42.72 116 PRO A N 1
ATOM 897 C CA . PRO A 1 116 ? -53.037 -7.582 -26.418 1.00 42.72 116 PRO A CA 1
ATOM 898 C C . PRO A 1 116 ? -52.290 -8.874 -25.954 1.00 42.72 116 PRO A C 1
ATOM 900 O O . PRO A 1 116 ? -51.871 -9.706 -26.746 1.00 42.72 116 PRO A O 1
ATOM 903 N N . LYS A 1 117 ? -52.210 -9.034 -24.618 1.00 33.25 117 LYS A N 1
ATOM 904 C CA . LYS A 1 117 ? -52.471 -10.243 -23.788 1.00 33.25 117 LYS A CA 1
ATOM 905 C C . LYS A 1 117 ? -52.014 -11.652 -24.252 1.00 33.25 117 LYS A C 1
ATOM 907 O O . LYS A 1 117 ? -52.598 -12.200 -25.172 1.00 33.25 117 LYS A O 1
ATOM 912 N N . ILE A 1 118 ? -51.183 -12.318 -23.431 1.00 35.34 118 ILE A N 1
ATOM 913 C CA . ILE A 1 118 ? -51.483 -13.527 -22.602 1.00 35.34 118 ILE A CA 1
ATOM 914 C C . ILE A 1 118 ? -50.192 -14.297 -22.241 1.00 35.34 118 ILE A C 1
ATOM 916 O O . ILE A 1 118 ? -49.331 -14.539 -23.077 1.00 35.34 118 ILE A O 1
ATOM 920 N N . PHE A 1 119 ? -50.117 -14.652 -20.953 1.00 34.06 119 PHE A N 1
ATOM 921 C CA . PHE A 1 119 ? -49.353 -15.710 -20.278 1.00 34.06 119 PHE A CA 1
ATOM 922 C C . PHE A 1 119 ? -48.717 -16.805 -21.160 1.00 34.06 119 PHE A C 1
ATOM 924 O O . PHE A 1 119 ? -49.422 -17.457 -21.921 1.00 34.06 119 PHE A O 1
ATOM 931 N N . ASN A 1 120 ? -47.461 -17.181 -20.888 1.00 31.58 120 ASN A N 1
ATOM 932 C CA . ASN A 1 120 ? -47.211 -18.307 -19.978 1.00 31.58 120 ASN A CA 1
ATOM 933 C C . ASN A 1 120 ? -45.735 -18.480 -19.598 1.00 31.58 120 ASN A C 1
ATOM 935 O O . ASN A 1 120 ? -44.820 -18.278 -20.389 1.00 31.58 120 ASN A O 1
ATOM 939 N N . VAL A 1 121 ? -45.572 -18.899 -18.349 1.00 37.38 121 VAL A N 1
ATOM 940 C CA . VAL A 1 121 ? -44.360 -19.403 -17.708 1.00 37.38 121 VAL A CA 1
ATOM 941 C C . VAL A 1 121 ? -43.984 -20.750 -18.329 1.00 37.38 121 VAL A C 1
ATOM 943 O O . VAL A 1 121 ? -44.831 -21.642 -18.392 1.00 37.38 121 VAL A O 1
ATOM 946 N N . HIS A 1 122 ? -42.718 -20.931 -18.705 1.00 37.03 122 HIS A N 1
ATOM 947 C CA . HIS A 1 122 ? -42.075 -22.243 -18.645 1.00 37.03 122 HIS A CA 1
ATOM 948 C C . HIS A 1 122 ? -40.588 -22.096 -18.323 1.00 37.03 122 HIS A C 1
ATOM 950 O O . HIS A 1 122 ? -39.801 -21.560 -19.102 1.00 37.03 122 HIS A O 1
ATOM 956 N N . GLU A 1 123 ? -40.251 -22.563 -17.124 1.00 39.12 123 GLU A N 1
ATOM 957 C CA . GLU A 1 123 ? -38.923 -23.006 -16.730 1.00 39.12 123 GLU A CA 1
ATOM 958 C C . GLU A 1 123 ? -38.387 -24.022 -17.743 1.00 39.12 123 GLU A C 1
ATOM 960 O O . GLU A 1 123 ? -39.111 -24.926 -18.144 1.00 39.12 123 GLU A O 1
ATOM 965 N N . HIS A 1 124 ? -37.103 -23.927 -18.088 1.00 36.00 124 HIS A N 1
ATOM 966 C CA . HIS A 1 124 ? -36.248 -25.106 -18.199 1.00 36.00 124 HIS A CA 1
ATOM 967 C C . HIS A 1 124 ? -34.772 -24.709 -18.068 1.00 36.00 124 HIS A C 1
ATOM 969 O O . HIS A 1 124 ? -34.271 -23.802 -18.729 1.00 36.00 124 HIS A O 1
ATOM 975 N N . ALA A 1 125 ? -34.115 -25.407 -17.144 1.00 38.25 125 ALA A N 1
ATOM 976 C CA . ALA A 1 125 ? -32.700 -25.360 -16.804 1.00 38.25 125 ALA A CA 1
ATOM 977 C C . ALA A 1 125 ? -31.783 -25.889 -17.944 1.00 38.25 125 ALA A C 1
ATOM 979 O O . ALA A 1 125 ? -32.276 -26.454 -18.922 1.00 38.25 125 ALA A O 1
ATOM 980 N N . PRO A 1 126 ? -30.451 -25.696 -17.836 1.00 46.62 126 PRO A N 1
ATOM 981 C CA . PRO A 1 126 ? -29.511 -25.679 -18.961 1.00 46.62 126 PRO A CA 1
ATOM 982 C C . PRO A 1 126 ? -28.941 -27.065 -19.310 1.00 46.62 126 PRO A C 1
ATOM 984 O O . PRO A 1 126 ? -28.896 -27.942 -18.444 1.00 46.62 126 PRO A O 1
ATOM 987 N N . PRO A 1 127 ? -28.391 -27.270 -20.524 1.00 48.06 127 PRO A N 1
ATOM 988 C CA . PRO A 1 127 ? -27.573 -28.439 -20.795 1.00 48.06 127 PRO A CA 1
ATOM 989 C C . PRO A 1 127 ? -26.094 -28.202 -20.454 1.00 48.06 127 PRO A C 1
ATOM 991 O O . PRO A 1 127 ? -25.450 -27.254 -20.902 1.00 48.06 127 PRO A O 1
ATOM 994 N N . HIS A 1 128 ? -25.585 -29.146 -19.663 1.00 36.25 128 HIS A N 1
ATOM 995 C CA . HIS A 1 128 ? -24.193 -29.562 -19.521 1.00 36.25 128 HIS A CA 1
ATOM 996 C C . HIS A 1 128 ? -23.388 -29.464 -20.830 1.00 36.25 128 HIS A C 1
ATOM 998 O O . HIS A 1 128 ? -23.772 -30.056 -21.838 1.00 36.25 128 HIS A O 1
ATOM 1004 N N . ILE A 1 129 ? -22.214 -28.829 -20.777 1.00 41.25 129 ILE A N 1
ATOM 1005 C CA . ILE A 1 129 ? -21.153 -29.007 -21.775 1.00 41.25 129 ILE A CA 1
ATOM 1006 C C . ILE A 1 129 ? -20.007 -29.765 -21.105 1.00 41.25 129 ILE A C 1
ATOM 1008 O O . ILE A 1 129 ? -19.346 -29.263 -20.197 1.00 41.25 129 ILE A O 1
ATOM 1012 N N . SER A 1 130 ? -19.807 -30.996 -21.563 1.00 33.22 130 SER A N 1
ATOM 1013 C CA . SER A 1 130 ? -18.670 -31.854 -21.245 1.00 33.22 130 SER A CA 1
ATOM 1014 C C . SER A 1 130 ? -17.515 -31.507 -22.184 1.00 33.22 130 SER A C 1
ATOM 1016 O O . SER A 1 130 ? -17.659 -31.641 -23.397 1.00 33.22 130 SER A O 1
ATOM 1018 N N . VAL A 1 131 ? -16.368 -31.088 -21.646 1.00 36.97 131 VAL A N 1
ATOM 1019 C CA . VAL A 1 131 ? -15.125 -30.945 -22.420 1.00 36.97 131 VAL A CA 1
ATOM 1020 C C . VAL A 1 131 ? -14.237 -32.148 -22.113 1.00 36.97 131 VAL A C 1
ATOM 1022 O O . VAL A 1 131 ? -13.750 -32.305 -20.995 1.00 36.97 131 VAL A O 1
ATOM 1025 N N . GLN A 1 132 ? -14.063 -33.014 -23.112 1.00 30.53 132 GLN A N 1
ATOM 1026 C CA . GLN A 1 132 ? -13.029 -34.045 -23.139 1.00 30.53 132 GLN A CA 1
ATOM 1027 C C . GLN A 1 132 ? -11.661 -33.371 -23.305 1.00 30.53 132 GLN A C 1
ATOM 1029 O O . GLN A 1 132 ? -11.430 -32.666 -24.285 1.00 30.53 132 GLN A O 1
ATOM 1034 N N . LEU A 1 133 ? -10.758 -33.597 -22.349 1.00 35.81 133 LEU A N 1
ATOM 1035 C CA . LEU A 1 133 ? -9.329 -33.334 -22.501 1.00 35.81 133 LEU A CA 1
ATOM 1036 C C . LEU A 1 133 ? -8.665 -34.616 -23.018 1.00 35.81 133 LEU A C 1
ATOM 1038 O O . LEU A 1 133 ? -8.530 -35.586 -22.272 1.00 35.81 133 LEU A O 1
ATOM 1042 N N . GLU A 1 134 ? -8.248 -34.616 -24.282 1.00 38.91 134 GLU A N 1
ATOM 1043 C CA . GLU A 1 134 ? -7.252 -35.568 -24.772 1.00 38.91 134 GLU A CA 1
ATOM 1044 C C . GLU A 1 134 ? -5.847 -35.094 -24.387 1.00 38.91 134 GLU A C 1
ATOM 1046 O O . GLU A 1 134 ? -5.521 -33.905 -24.420 1.00 38.91 134 GLU A O 1
ATOM 1051 N N . GLY A 1 135 ? -5.044 -36.054 -23.932 1.00 32.38 135 GLY A N 1
ATOM 1052 C CA . GLY A 1 135 ? -3.743 -35.832 -23.327 1.00 32.38 135 GLY A CA 1
ATOM 1053 C C . GLY A 1 135 ? -2.644 -35.469 -24.317 1.00 32.38 135 GLY A C 1
ATOM 1054 O O . GLY A 1 135 ? -2.657 -35.852 -25.483 1.00 32.38 135 GLY A O 1
ATOM 1055 N N . SER A 1 136 ? -1.615 -34.809 -23.792 1.00 36.47 136 SER A N 1
ATOM 1056 C CA . SER A 1 136 ? -0.282 -34.876 -24.375 1.00 36.47 136 SER A CA 1
ATOM 1057 C C . SER A 1 136 ? 0.761 -34.894 -23.266 1.00 36.47 136 SER A C 1
ATOM 1059 O O . SER A 1 136 ? 0.873 -33.981 -22.447 1.00 36.47 136 SER A O 1
ATOM 1061 N N . THR A 1 137 ? 1.477 -36.010 -23.209 1.00 38.41 137 THR A N 1
ATOM 1062 C CA . THR A 1 137 ? 2.594 -36.298 -22.317 1.00 38.41 137 THR A CA 1
ATOM 1063 C C . THR A 1 137 ? 3.871 -35.674 -22.865 1.00 38.41 137 THR A C 1
ATOM 1065 O O . THR A 1 137 ? 4.349 -36.086 -23.920 1.00 38.41 137 THR A O 1
ATOM 1068 N N . ALA A 1 138 ? 4.482 -34.762 -22.110 1.00 35.03 138 ALA A N 1
ATOM 1069 C CA . ALA A 1 138 ? 5.890 -34.415 -22.272 1.00 35.03 138 ALA A CA 1
ATOM 1070 C C . ALA A 1 138 ? 6.586 -34.484 -20.909 1.00 35.03 138 ALA A C 1
ATOM 1072 O O . ALA A 1 138 ? 6.302 -33.731 -19.980 1.00 35.03 138 ALA A O 1
ATOM 1073 N N . THR A 1 139 ? 7.465 -35.472 -20.795 1.00 33.62 139 THR A N 1
ATOM 1074 C CA . THR A 1 139 ? 8.302 -35.782 -19.642 1.00 33.62 139 THR A CA 1
ATOM 1075 C C . THR A 1 139 ? 9.550 -34.902 -19.665 1.00 33.62 139 THR A C 1
ATOM 1077 O O . THR A 1 139 ? 10.354 -35.033 -20.582 1.00 33.62 139 THR A O 1
ATOM 1080 N N . THR A 1 140 ? 9.783 -34.104 -18.619 1.00 36.88 140 THR A N 1
ATOM 1081 C CA . THR A 1 140 ? 11.132 -33.606 -18.301 1.00 36.88 140 THR A CA 1
ATOM 1082 C C . THR A 1 140 ? 11.396 -33.769 -16.809 1.00 36.88 140 THR A C 1
ATOM 1084 O O . THR A 1 140 ? 10.615 -33.354 -15.955 1.00 36.88 140 THR A O 1
ATOM 1087 N N . ARG A 1 141 ? 12.493 -34.466 -16.519 1.00 32.81 141 ARG A N 1
ATOM 1088 C CA . ARG A 1 141 ? 12.929 -34.969 -15.216 1.00 32.81 141 ARG A CA 1
ATOM 1089 C C . ARG A 1 141 ? 13.903 -33.973 -14.568 1.00 32.81 141 ARG A C 1
ATOM 1091 O O . ARG A 1 141 ? 14.764 -33.443 -15.254 1.00 32.81 141 ARG A O 1
ATOM 1098 N N . CYS A 1 142 ? 13.806 -33.859 -13.242 1.00 29.23 142 CYS A N 1
ATOM 1099 C CA . CYS A 1 142 ? 14.836 -33.470 -12.265 1.00 29.23 142 CYS A CA 1
ATOM 1100 C C . CYS A 1 142 ? 15.538 -32.098 -12.356 1.00 29.23 142 CYS A C 1
ATOM 1102 O O . CYS A 1 142 ? 16.490 -31.922 -13.104 1.00 29.23 142 CYS A O 1
ATOM 1104 N N . ALA A 1 143 ? 15.258 -31.253 -11.358 1.00 32.75 143 ALA A N 1
ATOM 1105 C CA . ALA A 1 143 ? 16.283 -30.830 -10.397 1.00 32.75 143 ALA A CA 1
ATOM 1106 C C . ALA A 1 143 ? 15.621 -30.572 -9.032 1.00 32.75 143 ALA A C 1
ATOM 1108 O O . ALA A 1 143 ? 14.907 -29.592 -8.833 1.00 32.75 143 ALA A O 1
ATOM 1109 N N . GLN A 1 144 ? 15.824 -31.504 -8.100 1.00 39.25 144 GLN A N 1
ATOM 1110 C CA . GLN A 1 144 ? 15.530 -31.317 -6.686 1.00 39.25 144 GLN A CA 1
ATOM 1111 C C . GLN A 1 144 ? 16.615 -30.412 -6.102 1.00 39.25 144 GLN A C 1
ATOM 1113 O O . GLN A 1 144 ? 17.766 -30.822 -6.006 1.00 39.25 144 GLN A O 1
ATOM 1118 N N . HIS A 1 145 ? 16.246 -29.208 -5.675 1.00 34.28 145 HIS A N 1
ATOM 1119 C CA . HIS A 1 145 ? 17.020 -28.476 -4.682 1.00 34.28 145 HIS A CA 1
ATOM 1120 C C . HIS A 1 145 ? 16.095 -28.053 -3.549 1.00 34.28 145 HIS A C 1
ATOM 1122 O O . HIS A 1 145 ? 15.180 -27.248 -3.707 1.00 34.28 145 HIS A O 1
ATOM 1128 N N . ALA A 1 146 ? 16.346 -28.671 -2.400 1.00 37.03 146 ALA A N 1
ATOM 1129 C CA . ALA A 1 146 ? 15.797 -28.300 -1.119 1.00 37.03 146 ALA A CA 1
ATOM 1130 C C . ALA A 1 146 ? 16.303 -26.905 -0.729 1.00 37.03 146 ALA A C 1
ATOM 1132 O O . ALA A 1 146 ? 17.502 -26.696 -0.559 1.00 37.03 146 ALA A O 1
ATOM 1133 N N . CYS A 1 147 ? 15.377 -25.974 -0.524 1.00 33.22 147 CYS A N 1
ATOM 1134 C CA . CYS A 1 147 ? 15.592 -24.819 0.335 1.00 33.22 147 CYS A CA 1
ATOM 1135 C C . CYS A 1 147 ? 14.531 -24.859 1.431 1.00 33.22 147 CYS A C 1
ATOM 1137 O O . CYS A 1 147 ? 13.441 -24.308 1.310 1.00 33.22 147 CYS A O 1
ATOM 1139 N N . THR A 1 148 ? 14.872 -25.548 2.514 1.00 40.19 148 THR A N 1
ATOM 1140 C CA . THR A 1 148 ? 14.280 -25.331 3.830 1.00 40.19 148 THR A CA 1
ATOM 1141 C C . THR A 1 148 ? 14.567 -23.890 4.246 1.00 40.19 148 THR A C 1
ATOM 1143 O O . THR A 1 148 ? 15.712 -23.543 4.531 1.00 40.19 148 THR A O 1
ATOM 1146 N N . SER A 1 149 ? 13.544 -23.039 4.276 1.00 36.53 149 SER A N 1
ATOM 1147 C CA . SER A 1 149 ? 13.604 -21.768 4.995 1.00 36.53 149 SER A CA 1
ATOM 1148 C C . SER A 1 149 ? 12.416 -21.698 5.940 1.00 36.53 149 SER A C 1
ATOM 1150 O O . SER A 1 149 ? 11.257 -21.733 5.528 1.00 36.53 149 SER A O 1
ATOM 1152 N N . SER A 1 150 ? 12.758 -21.702 7.222 1.00 37.41 150 SER A N 1
ATOM 1153 C CA . SER A 1 150 ? 11.878 -21.748 8.374 1.00 37.41 150 SER A CA 1
ATOM 1154 C C . SER A 1 150 ? 10.814 -20.657 8.333 1.00 37.41 150 SER A C 1
ATOM 1156 O O . SER A 1 150 ? 11.100 -19.462 8.407 1.00 37.41 150 SER A O 1
ATOM 1158 N N . ILE A 1 151 ? 9.558 -21.092 8.295 1.00 38.06 151 ILE A N 1
ATOM 1159 C CA . ILE A 1 151 ? 8.418 -20.282 8.703 1.00 38.06 151 ILE A CA 1
ATOM 1160 C C . ILE A 1 151 ? 8.543 -20.113 10.218 1.00 38.06 151 ILE A C 1
ATOM 1162 O O . ILE A 1 151 ? 8.168 -20.999 10.982 1.00 38.06 151 ILE A O 1
ATOM 1166 N N . ASN A 1 152 ? 9.077 -18.978 10.667 1.00 31.64 152 ASN A N 1
ATOM 1167 C CA . ASN A 1 152 ? 8.910 -18.568 12.057 1.00 31.64 152 ASN A CA 1
ATOM 1168 C C . ASN A 1 152 ? 7.446 -18.156 12.256 1.00 31.64 152 ASN A C 1
ATOM 1170 O O . ASN A 1 152 ? 7.055 -17.006 12.054 1.00 31.64 152 ASN A O 1
ATOM 1174 N N . SER A 1 153 ? 6.634 -19.149 12.610 1.00 35.19 153 SER A N 1
ATOM 1175 C CA . SER A 1 153 ? 5.295 -19.007 13.165 1.00 35.19 153 SER A CA 1
ATOM 1176 C C . SER A 1 153 ? 5.429 -18.565 14.621 1.00 35.19 153 SER A C 1
ATOM 1178 O O . SER A 1 153 ? 5.672 -19.385 15.498 1.00 35.19 153 SER A O 1
ATOM 1180 N N . TRP A 1 154 ? 5.280 -17.270 14.901 1.00 40.03 154 TRP A N 1
ATOM 1181 C CA . TRP A 1 154 ? 5.278 -16.732 16.272 1.00 40.03 154 TRP A CA 1
ATOM 1182 C C . TRP A 1 154 ? 3.905 -16.902 16.939 1.00 40.03 154 TRP A C 1
ATOM 1184 O O . TRP A 1 154 ? 3.321 -15.955 17.464 1.00 40.03 154 TRP A O 1
ATOM 1194 N N . ARG A 1 155 ? 3.347 -18.114 16.866 1.00 40.94 155 ARG A N 1
ATOM 1195 C CA . ARG A 1 155 ? 2.122 -18.488 17.576 1.00 40.94 155 ARG A CA 1
ATOM 1196 C C . ARG A 1 155 ? 2.395 -19.661 18.510 1.00 40.94 155 ARG A C 1
ATOM 1198 O O . ARG A 1 155 ? 2.578 -20.777 18.033 1.00 40.94 155 ARG A O 1
ATOM 1205 N N . SER A 1 156 ? 2.369 -19.313 19.797 1.00 33.06 156 SER A N 1
ATOM 1206 C CA . SER A 1 156 ? 2.234 -20.083 21.047 1.00 33.06 156 SER A CA 1
ATOM 1207 C C . SER A 1 156 ? 3.352 -19.615 21.980 1.00 33.06 156 SER A C 1
ATOM 1209 O O . SER A 1 156 ? 4.497 -19.559 21.564 1.00 33.06 156 SER A O 1
ATOM 1211 N N . ASP A 1 157 ? 3.040 -19.071 23.155 1.00 33.84 157 ASP A N 1
ATOM 1212 C CA . ASP A 1 157 ? 2.630 -19.928 24.261 1.00 33.84 157 ASP A CA 1
ATOM 1213 C C . ASP A 1 157 ? 1.278 -19.610 24.906 1.00 33.84 157 ASP A C 1
ATOM 1215 O O . ASP A 1 157 ? 0.940 -18.490 25.291 1.00 33.84 157 ASP A O 1
ATOM 1219 N N . VAL A 1 158 ? 0.534 -20.704 25.031 1.00 42.62 158 VAL A N 1
ATOM 1220 C CA . VAL A 1 158 ? -0.568 -20.950 25.949 1.00 42.62 158 VAL A CA 1
ATOM 1221 C C . VAL A 1 158 ? -0.011 -20.898 27.371 1.00 42.62 158 VAL A C 1
ATOM 1223 O O . VAL A 1 158 ? 0.809 -21.737 27.732 1.00 42.62 158 VAL A O 1
ATOM 1226 N N . TYR A 1 159 ? -0.488 -19.968 28.196 1.00 38.38 159 TYR A N 1
ATOM 1227 C CA . TYR A 1 159 ? -0.408 -20.127 29.646 1.00 38.38 159 TYR A CA 1
ATOM 1228 C C . TYR A 1 159 ? -1.782 -20.513 30.179 1.00 38.38 159 TYR A C 1
ATOM 1230 O O . TYR A 1 159 ? -2.724 -19.722 30.192 1.00 38.38 159 TYR A O 1
ATOM 1238 N N . SER A 1 160 ? -1.861 -21.774 30.598 1.00 39.88 160 SER A N 1
ATOM 1239 C CA . SER A 1 160 ? -2.903 -22.322 31.451 1.00 39.88 160 SER A CA 1
ATOM 1240 C C . SER A 1 160 ? -2.933 -21.544 32.764 1.00 39.88 160 SER A C 1
ATOM 1242 O O . SER A 1 160 ? -2.015 -21.651 33.574 1.00 39.88 160 SER A O 1
ATOM 1244 N N . ALA A 1 161 ? -3.991 -20.769 32.984 1.00 38.00 161 ALA A N 1
ATOM 1245 C CA . ALA A 1 161 ? -4.324 -20.283 34.312 1.00 38.00 161 ALA A CA 1
ATOM 1246 C C . ALA A 1 161 ? -4.990 -21.436 35.076 1.00 38.00 161 ALA A C 1
ATOM 1248 O O . ALA A 1 161 ? -6.147 -21.773 34.830 1.00 38.00 161 ALA A O 1
ATOM 1249 N N . THR A 1 162 ? -4.247 -22.078 35.973 1.00 42.06 162 THR A N 1
ATOM 1250 C CA . THR A 1 162 ? -4.827 -22.955 36.990 1.00 42.06 162 THR A CA 1
ATOM 1251 C C . THR A 1 162 ? -5.567 -22.088 38.000 1.00 42.06 162 THR A C 1
ATOM 1253 O O . THR A 1 162 ? -4.960 -21.307 38.730 1.00 42.06 162 THR A O 1
ATOM 1256 N N . SER A 1 163 ? -6.894 -22.209 38.007 1.00 38.91 163 SER A N 1
ATOM 1257 C CA . SER A 1 163 ? -7.753 -21.734 39.084 1.00 38.91 163 SER A CA 1
ATOM 1258 C C . SER A 1 163 ? -7.375 -22.425 40.388 1.00 38.91 163 SER A C 1
ATOM 1260 O O . SER A 1 163 ? -7.516 -23.640 40.499 1.00 38.91 163 SER A O 1
ATOM 1262 N N . GLU A 1 164 ? -6.999 -21.646 41.397 1.00 43.81 164 GLU A N 1
ATOM 1263 C CA . GLU A 1 164 ? -7.171 -22.059 42.783 1.00 43.81 164 GLU A CA 1
ATOM 1264 C C . GLU A 1 164 ? -8.325 -21.265 43.387 1.00 43.81 164 GLU A C 1
ATOM 1266 O O . GLU A 1 164 ? -8.282 -20.054 43.602 1.00 43.81 164 GLU A O 1
ATOM 1271 N N . VAL A 1 165 ? -9.405 -22.014 43.584 1.00 43.22 165 VAL A N 1
ATOM 1272 C CA . VAL A 1 165 ? -10.546 -21.697 44.426 1.00 43.22 165 VAL A CA 1
ATOM 1273 C C . VAL A 1 165 ? -10.037 -21.545 45.856 1.00 43.22 165 VAL A C 1
ATOM 1275 O O . VAL A 1 165 ? -9.426 -22.462 46.396 1.00 43.22 165 VAL A O 1
ATOM 1278 N N . SER A 1 166 ? -10.326 -20.415 46.494 1.00 36.19 166 SER A N 1
ATOM 1279 C CA . SER A 1 166 ? -10.303 -20.324 47.953 1.00 36.19 166 SER A CA 1
ATOM 1280 C C . SER A 1 166 ? -11.662 -19.862 48.450 1.00 36.19 166 SER A C 1
ATOM 1282 O O . SER A 1 166 ? -12.153 -18.778 48.139 1.00 36.19 166 SER A O 1
ATOM 1284 N N . THR A 1 167 ? -12.276 -20.785 49.175 1.00 38.19 167 THR A N 1
ATOM 1285 C CA . THR A 1 167 ? -13.605 -20.756 49.761 1.00 38.19 167 THR A CA 1
ATOM 1286 C C . THR A 1 167 ? -13.679 -19.792 50.947 1.00 38.19 167 THR A C 1
ATOM 1288 O O . THR A 1 167 ? -12.841 -19.808 51.840 1.00 38.19 167 THR A O 1
ATOM 1291 N N . ILE A 1 168 ? -14.735 -18.985 50.917 1.00 47.47 168 ILE A N 1
ATOM 1292 C CA . ILE A 1 168 ? -15.541 -18.383 51.991 1.00 47.47 168 ILE A CA 1
ATOM 1293 C C . ILE A 1 168 ? -15.160 -18.772 53.435 1.00 47.47 168 ILE A C 1
ATOM 1295 O O . ILE A 1 168 ? -15.167 -19.946 53.805 1.00 47.47 168 ILE A O 1
ATOM 1299 N N . THR A 1 169 ? -15.061 -17.773 54.318 1.00 40.06 169 THR A N 1
ATOM 1300 C CA . THR A 1 169 ? -15.582 -17.919 55.688 1.00 40.06 169 THR A CA 1
ATOM 1301 C C . THR A 1 169 ? -16.214 -16.615 56.175 1.00 40.06 169 THR A C 1
ATOM 1303 O O . THR A 1 169 ? -15.636 -15.536 56.078 1.00 40.06 169 THR A O 1
ATOM 1306 N N . SER A 1 170 ? -17.452 -16.756 56.638 1.00 38.62 170 SER A N 1
ATOM 1307 C CA . SER A 1 170 ? -18.399 -15.734 57.067 1.00 38.62 170 SER A CA 1
ATOM 1308 C C . SER A 1 170 ? -17.964 -14.960 58.313 1.00 38.62 170 SER A C 1
ATOM 1310 O O . SER A 1 170 ? -17.405 -15.534 59.243 1.00 38.62 170 SER A O 1
ATOM 1312 N N . SER A 1 171 ? -18.379 -13.695 58.404 1.00 39.22 171 SER A N 1
ATOM 1313 C CA . SER A 1 171 ? -18.691 -13.080 59.695 1.00 39.22 171 SER A CA 1
ATOM 1314 C C . SER A 1 171 ? -19.973 -12.266 59.575 1.00 39.22 171 SER A C 1
ATOM 1316 O O . SER A 1 171 ? -20.103 -11.375 58.736 1.00 39.22 171 SER A O 1
ATOM 1318 N N . THR A 1 172 ? -20.940 -12.661 60.391 1.00 40.41 172 THR A N 1
ATOM 1319 C CA . THR A 1 172 ? -22.298 -12.139 60.481 1.00 40.41 172 THR A CA 1
ATOM 1320 C C . THR A 1 172 ? -22.333 -11.073 61.567 1.00 40.41 172 THR A C 1
ATOM 1322 O O . THR A 1 172 ? -21.993 -11.375 62.708 1.00 40.41 172 THR A O 1
ATOM 1325 N N . LEU A 1 173 ? -22.837 -9.875 61.266 1.00 54.91 173 LEU A N 1
ATOM 1326 C CA . LEU A 1 173 ? -23.486 -9.030 62.272 1.00 54.91 173 LEU A CA 1
ATOM 1327 C C . LEU A 1 173 ? -24.777 -8.418 61.699 1.00 54.91 173 LEU A C 1
ATOM 1329 O O . LEU A 1 173 ? -24.798 -8.039 60.526 1.00 54.91 173 LEU A O 1
ATOM 1333 N N . PRO A 1 174 ? -25.862 -8.357 62.495 1.00 51.59 174 PRO A N 1
ATOM 1334 C CA . PRO A 1 174 ? -27.189 -7.972 62.034 1.00 51.59 174 PRO A CA 1
ATOM 1335 C C . PRO A 1 174 ? -27.460 -6.476 62.245 1.00 51.59 174 PRO A C 1
ATOM 1337 O O . PRO A 1 174 ? -27.043 -5.884 63.237 1.00 51.59 174 PRO A O 1
ATOM 1340 N N . GLY A 1 175 ? -28.235 -5.881 61.339 1.00 37.00 175 GLY A N 1
ATOM 1341 C CA . GLY A 1 175 ? -28.732 -4.510 61.468 1.00 37.00 175 GLY A CA 1
ATOM 1342 C C . GLY A 1 175 ? -29.721 -4.171 60.356 1.00 37.00 175 GLY A C 1
ATOM 1343 O O . GLY A 1 175 ? -29.339 -3.668 59.308 1.00 37.00 175 GLY A O 1
ATOM 1344 N N . SER A 1 176 ? -30.991 -4.512 60.577 1.00 38.94 176 SER A N 1
ATOM 1345 C CA . SER A 1 176 ? -32.155 -4.103 59.767 1.00 38.94 176 SER A CA 1
ATOM 1346 C C . SER A 1 176 ? -32.457 -2.595 59.929 1.00 38.94 176 SER A C 1
ATOM 1348 O O . SER A 1 176 ? -31.884 -1.965 60.814 1.00 38.94 176 SER A O 1
ATOM 1350 N N . PRO A 1 177 ? -33.518 -2.047 59.306 1.00 62.12 177 PRO A N 1
ATOM 1351 C CA . PRO A 1 177 ? -33.896 -2.035 57.888 1.00 62.12 177 PRO A CA 1
ATOM 1352 C C . PRO A 1 177 ? -34.188 -0.584 57.426 1.00 62.12 177 PRO A C 1
ATOM 1354 O O . PRO A 1 177 ? -34.317 0.306 58.259 1.00 62.12 177 PRO A O 1
ATOM 1357 N N . SER A 1 178 ? -34.351 -0.339 56.120 1.00 38.66 178 SER A N 1
ATOM 1358 C CA . SER A 1 178 ? -35.340 0.599 55.532 1.00 38.66 178 SER A CA 1
ATOM 1359 C C . SER A 1 178 ? -35.089 0.754 54.033 1.00 38.66 178 SER A C 1
ATOM 1361 O O . SER A 1 178 ? -34.044 1.238 53.609 1.00 38.66 178 SER A O 1
ATOM 1363 N N . SER A 1 179 ? -36.074 0.351 53.232 1.00 49.34 179 SER A N 1
ATOM 1364 C CA . SER A 1 179 ? -36.156 0.723 51.815 1.00 49.34 179 SER A CA 1
ATOM 1365 C C . SER A 1 179 ? -36.404 2.236 51.690 1.00 49.34 179 SER A C 1
ATOM 1367 O O . SER A 1 179 ? -37.020 2.827 52.577 1.00 49.34 179 SER A O 1
ATOM 1369 N N . PRO A 1 180 ? -36.002 2.857 50.571 1.00 50.81 180 PRO A N 1
ATOM 1370 C CA . PRO A 1 180 ? -37.011 3.002 49.534 1.00 50.81 180 PRO A CA 1
ATOM 1371 C C . PRO A 1 180 ? -36.521 2.604 48.140 1.00 50.81 180 PRO A C 1
ATOM 1373 O O . PRO A 1 180 ? -35.431 2.933 47.679 1.00 50.81 180 PRO A O 1
ATOM 1376 N N . THR A 1 181 ? -37.430 1.897 47.485 1.00 51.12 181 THR A N 1
ATOM 1377 C CA . THR A 1 181 ? -37.611 1.653 46.059 1.00 51.12 181 THR A CA 1
ATOM 1378 C C . THR A 1 181 ? -37.015 2.750 45.173 1.00 51.12 181 THR A C 1
ATOM 1380 O O . THR A 1 181 ? -37.602 3.815 44.987 1.00 51.12 181 THR A O 1
ATOM 1383 N N . ARG A 1 182 ? -35.858 2.468 44.570 1.00 45.06 182 ARG A N 1
ATOM 1384 C CA . ARG A 1 182 ? -35.364 3.204 43.403 1.00 45.06 182 ARG A CA 1
ATOM 1385 C C . ARG A 1 182 ? -35.973 2.545 42.163 1.00 45.06 182 ARG A C 1
ATOM 1387 O O . ARG A 1 182 ? -35.805 1.334 42.016 1.00 45.06 182 ARG A O 1
ATOM 1394 N N . PRO A 1 183 ? -36.656 3.276 41.267 1.00 43.75 183 PRO A N 1
ATOM 1395 C CA . PRO A 1 183 ? -37.054 2.706 39.991 1.00 43.75 183 PRO A CA 1
ATOM 1396 C C . PRO A 1 183 ? -35.769 2.430 39.205 1.00 43.75 183 PRO A C 1
ATOM 1398 O O . PRO A 1 183 ? -35.106 3.351 38.727 1.00 43.75 183 PRO A O 1
ATOM 1401 N N . GLN A 1 184 ? -35.366 1.159 39.130 1.00 45.19 184 GLN A N 1
ATOM 1402 C CA . GLN A 1 184 ? -34.408 0.710 38.129 1.00 45.19 184 GLN A CA 1
ATOM 1403 C C . GLN A 1 184 ? -35.089 0.890 36.775 1.00 45.19 184 GLN A C 1
ATOM 1405 O O . GLN A 1 184 ? -35.861 0.047 36.324 1.00 45.19 184 GLN A O 1
ATOM 1410 N N . ALA A 1 185 ? -34.827 2.036 36.152 1.00 47.00 185 ALA A N 1
ATOM 1411 C CA . ALA A 1 185 ? -35.028 2.213 34.731 1.00 47.00 185 ALA A CA 1
ATOM 1412 C C . ALA A 1 185 ? -34.113 1.204 34.029 1.00 47.00 185 ALA A C 1
ATOM 1414 O O . ALA A 1 185 ? -32.912 1.420 33.879 1.00 47.00 185 ALA A O 1
ATOM 1415 N N . SER A 1 186 ? -34.694 0.059 33.681 1.00 45.19 186 SER A N 1
ATOM 1416 C CA . SER A 1 186 ? -34.136 -0.909 32.750 1.00 45.19 186 SER A CA 1
ATOM 1417 C C . SER A 1 186 ? -34.060 -0.238 31.378 1.00 45.19 186 SER A C 1
ATOM 1419 O O . SER A 1 186 ? -34.977 -0.322 30.567 1.00 45.19 186 SER A O 1
ATOM 1421 N N . ALA A 1 187 ? -32.984 0.511 31.150 1.00 50.69 187 ALA A N 1
ATOM 1422 C CA . ALA A 1 187 ? -32.466 0.698 29.808 1.00 50.69 187 ALA A CA 1
ATOM 1423 C C . ALA A 1 187 ? -31.525 -0.490 29.536 1.00 50.69 187 ALA A C 1
ATOM 1425 O O . ALA A 1 187 ? -30.713 -0.826 30.404 1.00 50.69 187 ALA A O 1
ATOM 1426 N N . PRO A 1 188 ? -31.655 -1.174 28.391 1.00 47.91 188 PRO A N 1
ATOM 1427 C CA . PRO A 1 188 ? -30.908 -2.395 28.124 1.00 47.91 188 PRO A CA 1
ATOM 1428 C C . PRO A 1 188 ? -29.393 -2.116 28.040 1.00 47.91 188 PRO A C 1
ATOM 1430 O O . PRO A 1 188 ? -28.992 -1.057 27.551 1.00 47.91 188 PRO A O 1
ATOM 1433 N N . PRO A 1 189 ? -28.534 -3.068 28.453 1.00 57.03 189 PRO A N 1
ATOM 1434 C CA . PRO A 1 189 ? -27.070 -2.920 28.435 1.00 57.03 189 PRO A CA 1
ATOM 1435 C C . PRO A 1 189 ? -26.482 -2.697 27.026 1.00 57.03 189 PRO A C 1
ATOM 1437 O O . PRO A 1 189 ? -25.392 -2.149 26.884 1.00 57.03 189 PRO A O 1
ATOM 1440 N N . VAL A 1 190 ? -27.231 -3.051 25.979 1.00 58.25 190 VAL A N 1
ATOM 1441 C CA . VAL A 1 190 ? -26.806 -3.011 24.570 1.00 58.25 190 VAL A CA 1
ATOM 1442 C C . VAL A 1 190 ? -26.608 -1.582 24.042 1.00 58.25 190 VAL A C 1
ATOM 1444 O O . VAL A 1 190 ? -25.735 -1.333 23.215 1.00 58.25 190 VAL A O 1
ATOM 1447 N N . THR A 1 191 ? -27.369 -0.602 24.532 1.00 60.72 191 THR A N 1
ATOM 1448 C CA . THR A 1 191 ? -27.286 0.777 24.013 1.00 60.72 191 THR A CA 1
ATOM 1449 C C . THR A 1 191 ? -25.975 1.470 24.415 1.00 60.72 191 THR A C 1
ATOM 1451 O O . THR A 1 191 ? -25.457 2.313 23.678 1.00 60.72 191 THR A O 1
ATOM 1454 N N . LEU A 1 192 ? -25.396 1.090 25.561 1.00 61.75 192 LEU A N 1
ATOM 1455 C CA . LEU A 1 192 ? -24.123 1.639 26.038 1.00 61.75 192 LEU A CA 1
ATOM 1456 C C . LEU A 1 192 ? -22.926 1.102 25.239 1.00 61.75 192 LEU A C 1
ATOM 1458 O O . LEU A 1 192 ? -21.995 1.863 24.977 1.00 61.75 192 LEU A O 1
ATOM 1462 N N . SER A 1 193 ? -22.958 -0.165 24.803 1.00 77.25 193 SER A N 1
ATOM 1463 C CA . SER A 1 193 ? -21.856 -0.767 24.037 1.00 77.25 193 SER A CA 1
ATOM 1464 C C . SER A 1 193 ? -21.766 -0.212 22.613 1.00 77.25 193 SER A C 1
ATOM 1466 O O . SER A 1 193 ? -20.666 0.067 22.139 1.00 77.25 193 SER A O 1
ATOM 1468 N N . ILE A 1 194 ? -22.908 0.043 21.963 1.00 84.06 194 ILE A N 1
ATOM 1469 C CA . ILE A 1 194 ? -22.954 0.647 20.621 1.00 84.06 194 ILE A CA 1
ATOM 1470 C C . ILE A 1 194 ? -22.433 2.089 20.659 1.00 84.06 194 ILE A C 1
ATOM 1472 O O . ILE A 1 194 ? -21.565 2.447 19.868 1.00 84.06 194 ILE A O 1
ATOM 1476 N N . THR A 1 195 ? -22.892 2.895 21.621 1.00 86.62 195 THR A N 1
ATOM 1477 C CA . THR A 1 195 ? -22.467 4.300 21.747 1.00 86.62 195 THR A CA 1
ATOM 1478 C C . THR A 1 195 ? -20.965 4.410 22.043 1.00 86.62 195 THR A C 1
ATOM 1480 O O . THR A 1 195 ? -20.271 5.249 21.469 1.00 86.62 195 THR A O 1
ATOM 1483 N N . ALA A 1 196 ? -20.436 3.539 22.912 1.00 87.44 196 ALA A N 1
ATOM 1484 C CA . ALA A 1 196 ? -19.005 3.486 23.211 1.00 87.44 196 ALA A CA 1
ATOM 1485 C C . ALA A 1 196 ? -18.174 3.061 21.988 1.00 87.44 196 ALA A C 1
ATOM 1487 O O . ALA A 1 196 ? -17.141 3.670 21.705 1.00 87.44 196 ALA A O 1
ATOM 1488 N N . MET A 1 197 ? -18.653 2.069 21.229 1.00 91.31 197 MET A N 1
ATOM 1489 C CA . MET A 1 197 ? -18.026 1.641 19.980 1.00 91.31 197 MET A CA 1
ATOM 1490 C C . MET A 1 197 ? -17.975 2.784 18.958 1.00 91.31 197 MET A C 1
ATOM 1492 O O . MET A 1 197 ? -16.920 3.034 18.380 1.00 91.31 197 MET A O 1
ATOM 1496 N N . GLU A 1 198 ? -19.083 3.493 18.732 1.00 91.62 198 GLU A N 1
ATOM 1497 C CA . GLU A 1 198 ? -19.145 4.612 17.782 1.00 91.62 198 GLU A CA 1
ATOM 1498 C C . GLU A 1 198 ? -18.208 5.758 18.177 1.00 91.62 198 GLU A C 1
ATOM 1500 O O . GLU A 1 198 ? -17.457 6.256 17.334 1.00 91.62 198 GLU A O 1
ATOM 1505 N N . ALA A 1 199 ? -18.179 6.121 19.463 1.00 91.81 199 ALA A N 1
ATOM 1506 C CA . ALA A 1 199 ? -17.266 7.136 19.983 1.00 91.81 199 ALA A CA 1
ATOM 1507 C C . ALA A 1 199 ? -15.793 6.743 19.773 1.00 91.81 199 ALA A C 1
ATOM 1509 O O . ALA A 1 199 ? -14.973 7.577 19.385 1.00 91.81 199 ALA A O 1
ATOM 1510 N N . GLU A 1 200 ? -15.449 5.468 19.974 1.00 92.19 200 GLU A N 1
ATOM 1511 C CA . GLU A 1 200 ? -14.099 4.961 19.731 1.00 92.19 200 GLU A CA 1
ATOM 1512 C C . GLU A 1 200 ? -13.737 4.972 18.240 1.00 92.19 200 GLU A C 1
ATOM 1514 O O . GLU A 1 200 ? -12.652 5.425 17.873 1.00 92.19 200 GLU A O 1
ATOM 1519 N N . LEU A 1 201 ? -14.644 4.534 17.363 1.00 93.25 201 LEU A N 1
ATOM 1520 C CA . LEU A 1 201 ? -14.446 4.588 15.911 1.00 93.25 201 LEU A CA 1
ATOM 1521 C C . LEU A 1 201 ? -14.242 6.025 15.415 1.00 93.25 201 LEU A C 1
ATOM 1523 O O . LEU A 1 201 ? -13.412 6.261 14.531 1.00 93.25 201 LEU A O 1
ATOM 1527 N N . GLN A 1 202 ? -14.969 6.984 15.991 1.00 94.25 202 GLN A N 1
ATOM 1528 C CA . GLN A 1 202 ? -14.835 8.400 15.669 1.00 94.25 202 GLN A CA 1
ATOM 1529 C C . GLN A 1 202 ? -13.511 8.976 16.183 1.00 94.25 202 GLN A C 1
ATOM 1531 O O . GLN A 1 202 ? -12.819 9.658 15.428 1.00 94.25 202 GLN A O 1
ATOM 1536 N N . ALA A 1 203 ? -13.106 8.645 17.413 1.00 92.31 203 ALA A N 1
ATOM 1537 C CA . ALA A 1 203 ? -11.819 9.061 17.979 1.00 92.31 203 ALA A CA 1
ATOM 1538 C C . ALA A 1 203 ? -10.618 8.529 17.175 1.00 92.31 203 ALA A C 1
ATOM 1540 O O . ALA A 1 203 ? -9.593 9.198 17.069 1.00 92.31 203 ALA A O 1
ATOM 1541 N N . LEU A 1 204 ? -10.753 7.341 16.581 1.00 91.50 204 LEU A N 1
ATOM 1542 C CA . LEU A 1 204 ? -9.742 6.734 15.711 1.00 91.50 204 LEU A CA 1
ATOM 1543 C C . LEU A 1 204 ? -9.804 7.228 14.254 1.00 91.50 204 LEU A C 1
ATOM 1545 O O . LEU A 1 204 ? -8.952 6.841 13.454 1.00 91.50 204 LEU A O 1
ATOM 1549 N N . GLY A 1 205 ? -10.800 8.044 13.889 1.00 92.06 205 GLY A N 1
ATOM 1550 C CA . GLY A 1 205 ? -10.972 8.565 12.530 1.00 92.06 205 GLY A CA 1
ATOM 1551 C C . GLY A 1 205 ? -11.332 7.496 11.490 1.00 92.06 205 GLY A C 1
ATOM 1552 O O . GLY A 1 205 ? -10.926 7.602 10.331 1.00 92.06 205 GLY A O 1
ATOM 1553 N N . VAL A 1 206 ? -12.045 6.436 11.889 1.00 95.25 206 VAL A N 1
ATOM 1554 C CA . VAL A 1 206 ? -12.420 5.306 11.009 1.00 95.25 206 VAL A CA 1
ATOM 1555 C C . VAL A 1 206 ? -13.924 5.011 10.986 1.00 95.25 206 VAL A C 1
ATOM 1557 O O . VAL A 1 206 ? -14.342 3.981 10.457 1.00 95.25 206 VAL A O 1
ATOM 1560 N N . ALA A 1 207 ? -14.756 5.906 11.524 1.00 91.81 207 ALA A N 1
ATOM 1561 C CA . ALA A 1 207 ? -16.215 5.758 11.519 1.00 91.81 207 ALA A CA 1
ATOM 1562 C C . ALA A 1 207 ? -16.815 5.683 10.096 1.00 91.81 207 ALA A C 1
ATOM 1564 O O . ALA A 1 207 ? -17.791 4.972 9.860 1.00 91.81 207 ALA A O 1
ATOM 1565 N N . ASP A 1 208 ? -16.193 6.362 9.133 1.00 92.12 208 ASP A N 1
ATOM 1566 C CA . ASP A 1 208 ? -16.532 6.405 7.705 1.00 92.12 208 ASP A CA 1
ATOM 1567 C C . ASP A 1 208 ? -15.857 5.296 6.875 1.00 92.12 208 ASP A C 1
ATOM 1569 O O . ASP A 1 208 ? -16.099 5.184 5.674 1.00 92.12 208 ASP A O 1
ATOM 1573 N N . ALA A 1 209 ? -15.005 4.464 7.483 1.00 93.62 209 ALA A N 1
ATOM 1574 C CA . ALA A 1 209 ? -14.255 3.449 6.750 1.00 93.62 209 ALA A CA 1
ATOM 1575 C C . ALA A 1 209 ? -15.175 2.367 6.163 1.00 93.62 209 ALA A C 1
ATOM 1577 O O . ALA A 1 209 ? -16.155 1.966 6.791 1.00 93.62 209 ALA A O 1
ATOM 1578 N N . GLN A 1 210 ? -14.838 1.856 4.979 1.00 93.94 210 GLN A N 1
ATOM 1579 C CA . GLN A 1 210 ? -15.594 0.780 4.331 1.00 93.94 210 GLN A CA 1
ATOM 1580 C C . GLN A 1 210 ? -15.534 -0.527 5.139 1.00 93.94 210 GLN A C 1
ATOM 1582 O O . GLN A 1 210 ? -14.649 -0.720 5.977 1.00 93.94 210 GLN A O 1
ATOM 1587 N N . ALA A 1 211 ? -16.476 -1.436 4.877 1.00 93.56 211 ALA A N 1
ATOM 1588 C CA . ALA A 1 211 ? -16.452 -2.771 5.464 1.00 93.56 211 ALA A CA 1
ATOM 1589 C C . ALA A 1 211 ? -15.198 -3.541 5.019 1.00 93.56 211 ALA A C 1
ATOM 1591 O O . ALA A 1 211 ? -14.756 -3.425 3.874 1.00 93.56 211 ALA A O 1
ATOM 1592 N N . LEU A 1 212 ? -14.632 -4.342 5.924 1.00 96.00 212 LEU A N 1
ATOM 1593 C CA . LEU A 1 212 ? -13.461 -5.159 5.625 1.00 96.00 212 LEU A CA 1
ATOM 1594 C C . LEU A 1 212 ? -13.861 -6.322 4.696 1.00 96.00 212 LEU A C 1
ATOM 1596 O O . LEU A 1 212 ? -14.676 -7.155 5.099 1.00 96.00 212 LEU A O 1
ATOM 1600 N N . PRO A 1 213 ? -13.302 -6.434 3.477 1.00 94.69 213 PRO A N 1
ATOM 1601 C CA . PRO A 1 213 ? -13.581 -7.574 2.608 1.00 94.69 213 PRO A CA 1
ATOM 1602 C C . PRO A 1 213 ? -13.070 -8.883 3.226 1.00 94.69 213 PRO A C 1
ATOM 1604 O O . PRO A 1 213 ? -12.019 -8.911 3.870 1.00 94.69 213 PRO A O 1
ATOM 1607 N N . ALA A 1 214 ? -13.766 -9.998 2.982 1.00 94.88 214 ALA A N 1
ATOM 1608 C CA . ALA A 1 214 ? -13.381 -11.316 3.510 1.00 94.88 214 ALA A CA 1
ATOM 1609 C C . ALA A 1 214 ? -11.948 -11.723 3.105 1.00 94.88 214 ALA A C 1
ATOM 1611 O O . ALA A 1 214 ? -11.204 -12.326 3.879 1.00 94.88 214 ALA A O 1
ATOM 1612 N N . GLU A 1 215 ? -11.535 -11.318 1.907 1.00 94.88 215 GLU A N 1
ATOM 1613 C CA . GLU A 1 215 ? -10.221 -11.574 1.317 1.00 94.88 215 GLU A CA 1
ATOM 1614 C C . GLU A 1 215 ? -9.171 -10.492 1.625 1.00 94.88 215 GLU A C 1
AT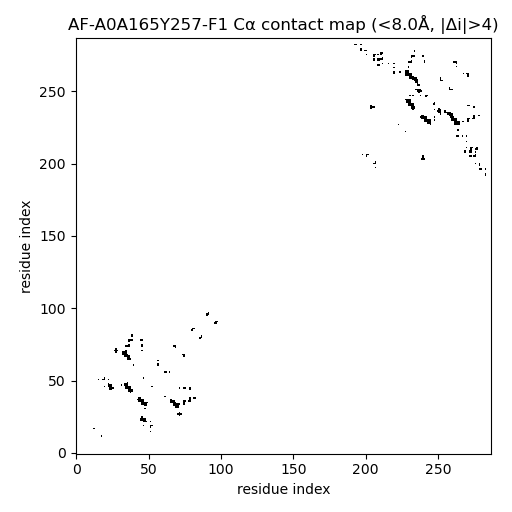OM 1616 O O . GLU A 1 215 ? -8.126 -10.433 0.977 1.00 94.88 215 GLU A O 1
ATOM 1621 N N . TRP A 1 216 ? -9.382 -9.651 2.647 1.00 94.38 216 TRP A N 1
ATOM 1622 C CA . TRP A 1 216 ? -8.466 -8.550 2.986 1.00 94.38 216 TRP A CA 1
ATOM 1623 C C . TRP A 1 216 ? -7.003 -8.984 3.153 1.00 94.38 216 TRP A C 1
ATOM 1625 O O . TRP A 1 216 ? -6.093 -8.225 2.827 1.00 94.38 216 TRP A O 1
ATOM 1635 N N . ARG A 1 217 ? -6.748 -10.208 3.636 1.00 94.06 217 ARG A N 1
ATOM 1636 C CA . ARG A 1 217 ? -5.383 -10.746 3.766 1.00 94.06 217 ARG A CA 1
ATOM 1637 C C . ARG A 1 217 ? -4.718 -10.967 2.409 1.00 94.06 217 ARG A C 1
ATOM 1639 O O . ARG A 1 217 ? -3.519 -10.734 2.285 1.00 94.06 217 ARG A O 1
ATOM 1646 N N . VAL A 1 218 ? -5.491 -11.401 1.413 1.00 94.00 218 VAL A N 1
ATOM 1647 C CA . VAL A 1 218 ? -5.027 -11.586 0.033 1.00 94.00 218 VAL A CA 1
ATOM 1648 C C . VAL A 1 218 ? -4.737 -10.224 -0.590 1.00 94.00 218 VAL A C 1
ATOM 1650 O O . VAL A 1 218 ? -3.648 -10.028 -1.123 1.00 94.00 218 VAL A O 1
ATOM 1653 N N . LEU A 1 219 ? -5.656 -9.263 -0.429 1.00 90.75 219 LEU A N 1
ATOM 1654 C CA . LEU A 1 219 ? -5.511 -7.895 -0.943 1.00 90.75 219 LEU A CA 1
ATOM 1655 C C . LEU A 1 219 ? -4.296 -7.175 -0.350 1.00 90.75 219 LEU A C 1
ATOM 1657 O O . LEU A 1 219 ? -3.489 -6.602 -1.077 1.00 90.75 219 LEU A O 1
ATOM 1661 N N . ARG A 1 220 ? -4.113 -7.271 0.971 1.00 93.56 220 ARG A N 1
ATOM 1662 C CA . ARG A 1 220 ? -2.923 -6.761 1.664 1.00 93.56 220 ARG A CA 1
ATOM 1663 C C . ARG A 1 220 ? -1.635 -7.385 1.107 1.00 93.56 220 ARG A C 1
ATOM 1665 O O . ARG A 1 220 ? -0.597 -6.720 0.992 1.00 93.56 220 ARG A O 1
ATOM 1672 N N . GLY A 1 221 ? -1.701 -8.677 0.793 1.00 91.75 221 GLY A N 1
ATOM 1673 C CA . GLY A 1 221 ? -0.593 -9.476 0.300 1.00 91.75 221 GLY A CA 1
ATOM 1674 C C . GLY A 1 221 ? 0.551 -9.619 1.307 1.00 91.75 221 GLY A C 1
ATOM 1675 O O . GLY A 1 221 ? 0.417 -9.378 2.508 1.00 91.75 221 GLY A O 1
ATOM 1676 N N . SER A 1 222 ? 1.714 -10.026 0.801 1.00 91.44 222 SER A N 1
ATOM 1677 C CA . SER A 1 222 ? 2.931 -10.179 1.600 1.00 91.44 222 SER A CA 1
ATOM 1678 C C . SER A 1 222 ? 3.613 -8.840 1.899 1.00 91.44 222 SER A C 1
ATOM 1680 O O . SER A 1 222 ? 3.365 -7.824 1.235 1.00 91.44 222 SER A O 1
ATOM 1682 N N . ARG A 1 223 ? 4.502 -8.854 2.905 1.00 90.50 223 ARG A N 1
ATOM 1683 C CA . ARG A 1 223 ? 5.321 -7.699 3.290 1.00 90.50 223 ARG A CA 1
ATOM 1684 C C . ARG A 1 223 ? 6.151 -7.229 2.088 1.00 90.50 223 ARG A C 1
ATOM 1686 O O . ARG A 1 223 ? 6.972 -8.002 1.592 1.00 90.50 223 ARG A O 1
ATOM 1693 N N . PRO A 1 224 ? 5.990 -5.976 1.632 1.00 89.62 224 PRO A N 1
ATOM 1694 C CA . PRO A 1 224 ? 6.778 -5.454 0.524 1.00 89.62 224 PRO A CA 1
ATOM 1695 C C . PRO A 1 224 ? 8.250 -5.312 0.937 1.00 89.62 224 PRO A C 1
ATOM 1697 O O . PRO A 1 224 ? 8.555 -5.105 2.114 1.00 89.62 224 PRO A O 1
ATOM 1700 N N . ARG A 1 225 ? 9.172 -5.359 -0.038 1.00 89.31 225 ARG A N 1
ATOM 1701 C CA . ARG A 1 225 ? 10.626 -5.238 0.208 1.00 89.31 225 ARG A CA 1
ATOM 1702 C C . ARG A 1 225 ? 10.999 -3.980 1.007 1.00 89.31 225 ARG A C 1
ATOM 1704 O O . ARG A 1 225 ? 11.882 -4.039 1.849 1.00 89.31 225 ARG A O 1
ATOM 1711 N N . GLY A 1 226 ? 10.292 -2.869 0.785 1.00 88.12 226 GLY A N 1
ATOM 1712 C CA . GLY A 1 226 ? 10.486 -1.596 1.498 1.00 88.12 226 GLY A CA 1
ATOM 1713 C C . GLY A 1 226 ? 9.759 -1.472 2.844 1.00 88.12 226 GLY A C 1
ATOM 1714 O O . GLY A 1 226 ? 9.715 -0.376 3.401 1.00 88.12 226 GLY A O 1
ATOM 1715 N N . GLY A 1 227 ? 9.163 -2.559 3.345 1.00 92.56 227 GLY A N 1
ATOM 1716 C CA . GLY A 1 227 ? 8.384 -2.570 4.580 1.00 92.56 227 GLY A CA 1
ATOM 1717 C C . GLY A 1 227 ? 6.991 -1.952 4.449 1.00 92.56 227 GLY A C 1
ATOM 1718 O O . GLY A 1 227 ? 6.639 -1.323 3.449 1.00 92.56 227 GLY A O 1
ATOM 1719 N N . TRP A 1 228 ? 6.177 -2.169 5.477 1.00 94.44 228 TRP A N 1
ATOM 1720 C CA . TRP A 1 228 ? 4.859 -1.551 5.578 1.00 94.44 228 TRP A CA 1
ATOM 1721 C C . TRP A 1 228 ? 4.994 -0.031 5.707 1.00 94.44 228 TRP A C 1
ATOM 1723 O O . TRP A 1 228 ? 5.938 0.460 6.325 1.00 94.44 228 TRP A O 1
ATOM 1733 N N . LYS A 1 229 ? 4.070 0.698 5.083 1.00 95.25 229 LYS A N 1
ATOM 1734 C CA . LYS A 1 229 ? 4.070 2.170 5.055 1.00 95.25 229 LYS A CA 1
ATOM 1735 C C . LYS A 1 229 ? 2.917 2.772 5.845 1.00 95.25 229 LYS A C 1
ATOM 1737 O O . LYS A 1 229 ? 3.004 3.920 6.242 1.00 95.25 229 LYS A O 1
ATOM 1742 N N . VAL A 1 230 ? 1.864 1.998 6.071 1.00 96.94 230 VAL A N 1
ATOM 1743 C CA . VAL A 1 230 ? 0.701 2.401 6.857 1.00 96.94 230 VAL A CA 1
ATOM 1744 C C . VAL A 1 230 ? 0.501 1.357 7.944 1.00 96.94 230 VAL A C 1
ATOM 1746 O O . VAL A 1 230 ? 0.612 0.163 7.675 1.00 96.94 230 VAL A O 1
ATOM 1749 N N . PHE A 1 231 ? 0.224 1.786 9.166 1.00 97.56 231 PHE A N 1
ATOM 1750 C CA . PHE A 1 231 ? 0.012 0.915 10.315 1.00 97.56 231 PHE A CA 1
ATOM 1751 C C . PHE A 1 231 ? -1.328 1.244 10.952 1.00 97.56 231 PHE A C 1
ATOM 1753 O O . PHE A 1 231 ? -1.552 2.373 11.373 1.00 97.56 231 PHE A O 1
ATOM 1760 N N . ALA A 1 232 ? -2.208 0.253 11.045 1.00 97.81 232 ALA A N 1
ATOM 1761 C CA . ALA A 1 232 ? -3.415 0.346 11.848 1.00 97.81 232 ALA A CA 1
ATOM 1762 C C . ALA A 1 232 ? -3.105 -0.176 13.252 1.00 97.81 232 ALA A C 1
ATOM 1764 O O . ALA A 1 232 ? -2.801 -1.358 13.416 1.00 97.81 232 ALA A O 1
ATOM 1765 N N . VAL A 1 233 ? -3.159 0.690 14.262 1.00 97.38 233 VAL A N 1
ATOM 1766 C CA . VAL A 1 233 ? -2.894 0.336 15.661 1.00 97.38 233 VAL A CA 1
ATOM 1767 C C . VAL A 1 233 ? -4.208 0.311 16.431 1.00 97.38 233 VAL A C 1
ATOM 1769 O O . VAL A 1 233 ? -4.806 1.353 16.704 1.00 97.38 233 VAL A O 1
ATOM 1772 N N . LEU A 1 234 ? -4.647 -0.893 16.800 1.00 95.81 234 LEU A N 1
ATOM 1773 C CA . LEU A 1 234 ? -5.837 -1.105 17.621 1.00 95.81 234 LEU A CA 1
ATOM 1774 C C . LEU A 1 234 ? -5.533 -0.876 19.101 1.00 95.81 234 LEU A C 1
ATOM 1776 O O . LEU A 1 234 ? -6.353 -0.285 19.792 1.00 95.81 234 LEU A O 1
ATOM 1780 N N . SER A 1 235 ? -4.377 -1.333 19.586 1.00 94.56 235 SER A N 1
ATOM 1781 C CA . SER A 1 235 ? -3.978 -1.250 20.997 1.00 94.56 235 SER A CA 1
ATOM 1782 C C . SER A 1 235 ? -2.507 -0.850 21.099 1.00 94.56 235 SER A C 1
ATOM 1784 O O . SER A 1 235 ? -1.654 -1.476 20.467 1.00 94.56 235 SER A O 1
ATOM 1786 N N . GLY A 1 236 ? -2.232 0.207 21.862 1.00 95.06 236 GLY A N 1
ATOM 1787 C CA . GLY A 1 236 ? -0.928 0.857 21.985 1.00 95.06 236 GLY A CA 1
ATOM 1788 C C . GLY A 1 236 ? -1.047 2.199 22.712 1.00 95.06 236 GLY A C 1
ATOM 1789 O O . GLY A 1 236 ? -2.153 2.634 23.038 1.00 95.06 236 GLY A O 1
ATOM 1790 N N . ARG A 1 237 ? 0.084 2.878 22.931 1.00 94.81 237 ARG A N 1
ATOM 1791 C CA . ARG A 1 237 ? 0.131 4.235 23.513 1.00 94.81 237 ARG A CA 1
ATOM 1792 C C . ARG A 1 237 ? -0.563 5.261 22.613 1.00 94.81 237 ARG A C 1
ATOM 1794 O O . ARG A 1 237 ? -1.241 6.155 23.101 1.00 94.81 237 ARG A O 1
ATOM 1801 N N . GLN A 1 238 ? -0.394 5.109 21.301 1.00 94.62 238 GLN A N 1
ATOM 1802 C CA . GLN A 1 238 ? -1.085 5.858 20.251 1.00 94.62 238 GLN A CA 1
ATOM 1803 C C . GLN A 1 238 ? -1.864 4.894 19.355 1.00 94.62 238 GLN A C 1
ATOM 1805 O O . GLN A 1 238 ? -1.333 3.884 18.887 1.00 94.62 238 GLN A O 1
A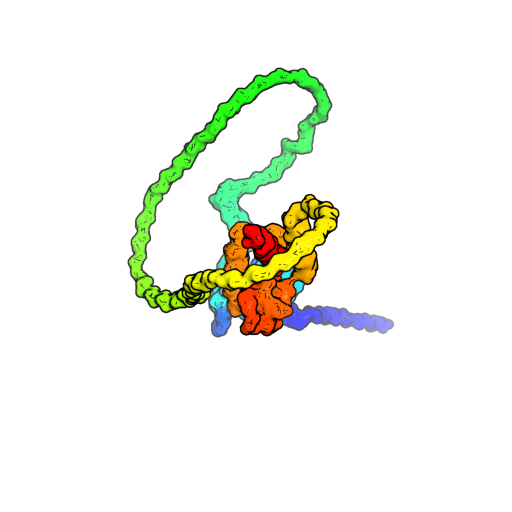TOM 1810 N N . ARG A 1 239 ? -3.132 5.202 19.108 1.00 95.56 239 ARG A N 1
ATOM 1811 C CA . ARG A 1 239 ? -4.060 4.337 18.375 1.00 95.56 239 ARG A CA 1
ATOM 1812 C C . ARG A 1 239 ? -4.511 5.042 17.099 1.00 95.56 239 ARG A C 1
ATOM 1814 O O . ARG A 1 239 ? -4.475 6.266 17.042 1.00 95.56 239 ARG A O 1
ATOM 1821 N N . GLY A 1 240 ? -4.948 4.280 16.100 1.00 96.50 240 GLY A N 1
ATOM 1822 C CA . GLY A 1 240 ? -5.411 4.831 14.824 1.00 96.50 240 GLY A CA 1
ATOM 1823 C C . GLY A 1 240 ? -4.540 4.417 13.643 1.00 96.50 240 GLY A C 1
ATOM 1824 O O . GLY A 1 240 ? -3.882 3.375 13.674 1.00 96.50 240 GLY A O 1
ATOM 1825 N N . ILE A 1 241 ? -4.560 5.236 12.592 1.00 97.56 241 ILE A N 1
ATOM 1826 C CA . ILE A 1 241 ? -3.723 5.063 11.402 1.00 97.56 241 ILE A CA 1
ATOM 1827 C C . ILE A 1 241 ? -2.434 5.866 11.569 1.00 97.56 241 ILE A C 1
ATOM 1829 O O . ILE A 1 241 ? -2.472 7.069 11.805 1.00 97.56 241 ILE A O 1
ATOM 1833 N N . ILE A 1 242 ? -1.294 5.191 11.443 1.00 97.25 242 ILE A N 1
ATOM 1834 C CA . ILE A 1 242 ? 0.039 5.774 11.599 1.00 97.25 242 ILE A CA 1
ATOM 1835 C C . ILE A 1 242 ? 0.857 5.488 10.335 1.00 97.25 242 ILE A C 1
ATOM 1837 O O . ILE A 1 242 ? 1.036 4.333 9.953 1.00 97.25 242 ILE A O 1
ATOM 1841 N N . HIS A 1 243 ? 1.393 6.528 9.693 1.00 96.06 243 HIS A N 1
ATOM 1842 C CA . HIS A 1 243 ? 2.183 6.415 8.452 1.00 96.06 243 HIS A CA 1
ATOM 1843 C C . HIS A 1 243 ? 3.699 6.297 8.684 1.00 96.06 243 HIS A C 1
ATOM 1845 O O . HIS A 1 243 ? 4.465 6.079 7.747 1.00 96.06 243 HIS A O 1
ATOM 1851 N N . ASN A 1 244 ? 4.150 6.432 9.933 1.00 94.88 244 ASN A N 1
ATOM 1852 C CA . ASN A 1 244 ? 5.555 6.308 10.315 1.00 94.88 244 ASN A CA 1
ATOM 1853 C C . ASN A 1 244 ? 5.809 4.980 11.058 1.00 94.88 244 ASN A C 1
ATOM 1855 O O . ASN A 1 244 ? 5.139 4.672 12.044 1.00 94.88 244 ASN A O 1
ATOM 1859 N N . VAL A 1 245 ? 6.792 4.203 10.581 1.00 94.12 245 VAL A N 1
ATOM 1860 C CA . VAL A 1 245 ? 7.237 2.934 11.190 1.00 94.12 245 VAL A CA 1
ATOM 1861 C C . VAL A 1 245 ? 7.659 3.117 12.642 1.00 94.12 245 VAL A C 1
ATOM 1863 O O . VAL A 1 245 ? 7.273 2.304 13.480 1.00 94.12 245 VAL A O 1
ATOM 1866 N N . ASP A 1 246 ? 8.436 4.158 12.928 1.00 95.62 246 ASP A N 1
ATOM 1867 C CA . ASP A 1 246 ? 9.058 4.364 14.231 1.00 95.62 246 ASP A CA 1
ATOM 1868 C C . ASP A 1 246 ? 7.986 4.736 15.249 1.00 95.62 246 ASP A C 1
ATOM 1870 O O . ASP A 1 246 ? 7.861 4.084 16.279 1.00 95.62 246 ASP A O 1
ATOM 1874 N N . THR A 1 247 ? 7.086 5.655 14.892 1.00 95.75 247 THR A N 1
ATOM 1875 C CA . THR A 1 247 ? 5.927 6.017 15.723 1.00 95.75 247 THR A CA 1
ATOM 1876 C C . THR A 1 247 ? 5.003 4.819 15.973 1.00 95.75 247 THR A C 1
ATOM 1878 O O . THR A 1 247 ? 4.547 4.588 17.094 1.00 95.75 247 THR A O 1
ATOM 1881 N N . ALA A 1 248 ? 4.748 3.997 14.948 1.00 96.06 248 ALA A N 1
ATOM 1882 C CA . ALA A 1 248 ? 3.959 2.777 15.104 1.00 96.06 248 ALA A CA 1
ATOM 1883 C C . ALA A 1 248 ? 4.684 1.720 15.952 1.00 96.06 248 ALA A C 1
ATOM 1885 O O . ALA A 1 248 ? 4.038 0.886 16.589 1.00 96.06 248 ALA A O 1
ATOM 1886 N N . HIS A 1 249 ? 6.018 1.702 15.947 1.00 95.88 249 HIS A N 1
ATOM 1887 C CA . HIS A 1 249 ? 6.815 0.845 16.812 1.00 95.88 249 HIS A CA 1
ATOM 1888 C C . HIS A 1 249 ? 6.769 1.342 18.255 1.00 95.88 249 HIS A C 1
ATOM 1890 O O . HIS A 1 249 ? 6.281 0.593 19.093 1.00 95.88 249 HIS A O 1
ATOM 1896 N N . GLU A 1 250 ? 7.132 2.596 18.520 1.00 96.62 250 GLU A N 1
ATOM 1897 C CA . GLU A 1 250 ? 7.102 3.249 19.837 1.00 96.62 250 GLU A CA 1
ATOM 1898 C C . GLU A 1 250 ? 5.736 3.161 20.525 1.00 96.62 250 GLU A C 1
ATOM 1900 O O . GLU A 1 250 ? 5.652 2.977 21.740 1.00 96.62 250 GLU A O 1
ATOM 1905 N N . SER A 1 251 ? 4.651 3.248 19.752 1.00 94.31 251 SER A N 1
ATOM 1906 C CA . SER A 1 251 ? 3.298 3.088 20.280 1.00 94.31 251 SER A CA 1
ATOM 1907 C C . SER A 1 251 ? 3.034 1.682 20.838 1.00 94.31 251 SER A C 1
ATOM 1909 O O . SER A 1 251 ? 2.295 1.512 21.811 1.00 94.31 251 SER A O 1
ATOM 1911 N N . THR A 1 252 ? 3.633 0.664 20.226 1.00 96.56 252 THR A N 1
ATOM 1912 C CA . THR A 1 252 ? 3.366 -0.749 20.539 1.00 96.56 252 THR A CA 1
ATOM 1913 C C . THR A 1 252 ? 4.476 -1.438 21.317 1.00 96.56 252 THR A C 1
ATOM 1915 O O . THR A 1 252 ? 4.232 -2.491 21.903 1.00 96.56 252 THR A O 1
ATOM 1918 N N . ASP A 1 253 ? 5.685 -0.880 21.323 1.00 95.50 253 ASP A N 1
ATOM 1919 C CA . ASP A 1 253 ? 6.827 -1.482 21.991 1.00 95.50 253 ASP A CA 1
ATOM 1920 C C . ASP A 1 253 ? 6.559 -1.567 23.495 1.00 95.50 253 ASP A C 1
ATOM 1922 O O . ASP A 1 253 ? 6.210 -0.578 24.151 1.00 95.50 253 ASP A O 1
ATOM 1926 N N . LYS A 1 254 ? 6.676 -2.787 24.030 1.00 93.69 254 LYS A N 1
ATOM 1927 C CA . LYS A 1 254 ? 6.428 -3.126 25.442 1.00 93.69 254 LYS A CA 1
ATOM 1928 C C . LYS A 1 254 ? 5.036 -2.740 25.962 1.00 93.69 254 LYS A C 1
ATOM 1930 O O . LYS A 1 254 ? 4.830 -2.705 27.174 1.00 93.69 254 LYS A O 1
ATOM 1935 N N . PHE A 1 255 ? 4.075 -2.446 25.085 1.00 94.44 255 PHE A N 1
ATOM 1936 C CA . PHE A 1 255 ? 2.706 -2.162 25.499 1.00 94.44 255 PHE A CA 1
ATOM 1937 C C . PHE A 1 255 ? 1.936 -3.485 25.673 1.00 94.44 255 PHE A C 1
ATOM 1939 O O . PHE A 1 255 ? 1.971 -4.332 24.775 1.00 94.44 255 PHE A O 1
ATOM 1946 N N . PRO A 1 256 ? 1.260 -3.710 26.815 1.00 92.25 256 PRO A N 1
ATOM 1947 C CA . PRO A 1 256 ? 0.570 -4.969 27.073 1.00 92.25 256 PRO A CA 1
ATOM 1948 C C . PRO A 1 256 ? -0.553 -5.179 26.056 1.00 92.25 256 PRO A C 1
ATOM 1950 O O . PRO A 1 256 ? -1.359 -4.281 25.814 1.00 92.25 256 PRO A O 1
ATOM 1953 N N . ASN A 1 257 ? -0.610 -6.374 25.461 1.00 91.62 257 ASN A N 1
ATOM 1954 C CA . ASN A 1 257 ? -1.592 -6.722 24.429 1.00 91.62 257 ASN A CA 1
ATOM 1955 C C . ASN A 1 257 ? -1.633 -5.700 23.278 1.00 91.62 257 ASN A C 1
ATOM 1957 O O . ASN A 1 257 ? -2.709 -5.324 22.801 1.00 91.62 257 ASN A O 1
ATOM 1961 N N . ALA A 1 258 ? -0.466 -5.202 22.855 1.00 94.19 258 ALA A N 1
ATOM 1962 C CA . ALA A 1 258 ? -0.373 -4.335 21.692 1.00 94.19 258 ALA A CA 1
ATOM 1963 C C . ALA A 1 258 ? -0.842 -5.077 20.436 1.00 94.19 258 ALA A C 1
ATOM 1965 O O . ALA A 1 258 ? -0.393 -6.186 20.142 1.00 94.19 258 ALA A O 1
ATOM 1966 N N . ILE A 1 259 ? -1.732 -4.446 19.675 1.00 95.38 259 ILE A N 1
ATOM 1967 C CA . ILE A 1 259 ? -2.277 -5.007 18.439 1.00 95.38 259 ILE A CA 1
ATOM 1968 C C . ILE A 1 259 ? -2.095 -3.958 17.354 1.00 95.38 259 ILE A C 1
ATOM 1970 O O . ILE A 1 259 ? -2.679 -2.873 17.420 1.00 95.38 259 ILE A O 1
ATOM 1974 N N . LYS A 1 260 ? -1.306 -4.307 16.338 1.00 96.19 260 LYS A N 1
ATOM 1975 C CA . LYS A 1 260 ? -1.136 -3.506 15.129 1.00 96.19 260 LYS A CA 1
ATOM 1976 C C . LYS A 1 260 ? -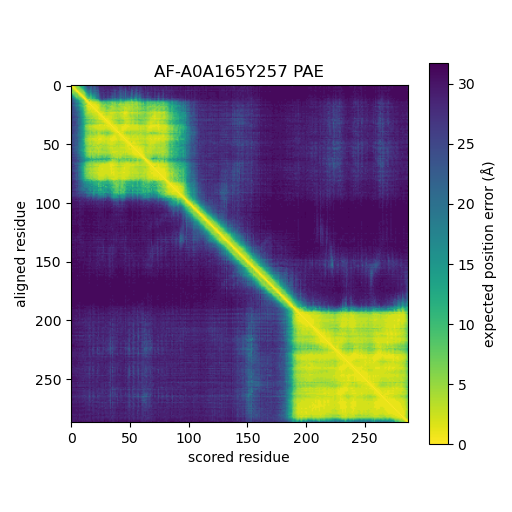1.066 -4.380 13.893 1.00 96.19 260 LYS A C 1
ATOM 1978 O O . LYS A 1 260 ? -0.608 -5.518 13.960 1.00 96.19 260 LYS A O 1
ATOM 1983 N N . GLU A 1 261 ? -1.441 -3.804 12.763 1.00 96.94 261 GLU A N 1
ATOM 1984 C CA . GLU A 1 261 ? -1.342 -4.447 11.462 1.00 96.94 261 GLU A CA 1
ATOM 1985 C C . GLU A 1 261 ? -0.761 -3.479 10.424 1.00 96.94 261 GLU A C 1
ATOM 1987 O O . GLU A 1 261 ? -1.061 -2.287 10.432 1.00 96.94 261 GLU A O 1
ATOM 1992 N N . GLY A 1 262 ? 0.123 -3.984 9.560 1.00 96.69 262 GLY A N 1
ATOM 1993 C CA . GLY A 1 262 ? 0.855 -3.172 8.580 1.00 96.69 262 GLY A CA 1
ATOM 1994 C C . GLY A 1 262 ? 0.341 -3.340 7.151 1.00 96.69 262 GLY A C 1
ATOM 1995 O O . GLY A 1 262 ? 0.142 -4.466 6.703 1.00 96.69 262 GLY A O 1
ATOM 1996 N N . PHE A 1 263 ? 0.205 -2.241 6.417 1.00 97.12 263 PHE A N 1
ATOM 1997 C CA . PHE A 1 263 ? -0.354 -2.153 5.068 1.00 97.12 263 PHE A CA 1
ATOM 1998 C C . PHE A 1 263 ? 0.582 -1.388 4.121 1.00 97.12 263 PHE A C 1
ATOM 2000 O O . PHE A 1 263 ? 1.534 -0.708 4.536 1.00 97.12 263 PHE A O 1
ATOM 2007 N N . ARG A 1 264 ? 0.358 -1.546 2.813 1.00 95.12 264 ARG A N 1
ATOM 2008 C CA . ARG A 1 264 ? 1.079 -0.788 1.782 1.00 95.12 264 ARG A CA 1
ATOM 2009 C C . ARG A 1 264 ? 0.527 0.634 1.733 1.00 95.12 264 ARG A C 1
ATOM 2011 O O . ARG A 1 264 ? -0.618 0.865 2.098 1.00 95.12 264 ARG A O 1
ATOM 2018 N N . ALA A 1 265 ? 1.318 1.571 1.215 1.00 93.19 265 ALA A N 1
ATOM 2019 C CA . ALA A 1 265 ? 0.884 2.964 1.067 1.00 93.19 265 ALA A CA 1
ATOM 2020 C C . ALA A 1 265 ? -0.365 3.111 0.179 1.00 93.19 265 ALA A C 1
ATOM 2022 O O . ALA A 1 265 ? -1.183 3.986 0.415 1.00 93.19 265 ALA A O 1
ATOM 2023 N N . ALA A 1 266 ? -0.523 2.243 -0.827 1.00 92.69 266 ALA A N 1
ATOM 2024 C CA . ALA A 1 266 ? -1.694 2.248 -1.704 1.00 92.69 266 ALA A CA 1
ATOM 2025 C C . ALA A 1 266 ? -2.974 1.718 -1.024 1.00 92.69 266 ALA A C 1
ATOM 2027 O O . ALA A 1 266 ? -4.070 2.012 -1.490 1.00 92.69 266 ALA A O 1
ATOM 2028 N N . ASP A 1 267 ? -2.840 0.979 0.081 1.00 94.81 267 ASP A N 1
ATOM 2029 C CA . ASP A 1 267 ? -3.928 0.231 0.720 1.00 94.81 267 ASP A CA 1
ATOM 2030 C C . ASP A 1 267 ? -4.340 0.862 2.061 1.00 94.81 267 ASP A C 1
ATOM 2032 O O . ASP A 1 267 ? -4.749 0.171 2.992 1.00 94.81 267 ASP A O 1
ATOM 2036 N N . GLU A 1 268 ? -4.222 2.187 2.194 1.00 96.00 268 GLU A N 1
ATOM 2037 C CA . GLU A 1 268 ? -4.626 2.898 3.416 1.00 96.00 268 GLU A CA 1
ATOM 2038 C C . GLU A 1 268 ? -6.110 2.681 3.745 1.00 96.00 268 GLU A C 1
ATOM 2040 O O . GLU A 1 268 ? -6.476 2.479 4.904 1.00 96.00 268 GLU A O 1
ATOM 2045 N N . TRP A 1 269 ? -6.964 2.636 2.720 1.00 96.50 269 TRP A N 1
ATOM 2046 C CA . TRP A 1 269 ? -8.385 2.324 2.875 1.00 96.50 269 TRP A CA 1
ATOM 2047 C C . TRP A 1 269 ? -8.603 0.961 3.555 1.00 96.50 269 TRP A C 1
ATOM 2049 O O . TRP A 1 269 ? -9.488 0.826 4.399 1.00 96.50 269 TRP A O 1
ATOM 2059 N N . LEU A 1 270 ? -7.754 -0.027 3.247 1.00 97.25 270 LEU A N 1
ATOM 2060 C CA . LEU A 1 270 ? -7.813 -1.371 3.816 1.00 97.25 270 LEU A CA 1
ATOM 2061 C C . LEU A 1 270 ? -7.359 -1.371 5.279 1.00 97.25 270 LEU A C 1
ATOM 2063 O O . LEU A 1 270 ? -7.935 -2.082 6.100 1.00 97.25 270 LEU A O 1
ATOM 2067 N N . ALA A 1 271 ? -6.374 -0.535 5.622 1.00 97.38 271 ALA A N 1
ATOM 2068 C CA . ALA A 1 271 ? -5.945 -0.318 7.002 1.00 97.38 271 ALA A CA 1
ATOM 2069 C C . ALA A 1 271 ? -7.073 0.280 7.859 1.00 97.38 271 ALA A C 1
ATOM 2071 O O . ALA A 1 271 ? -7.324 -0.191 8.970 1.00 97.38 271 ALA A O 1
ATOM 2072 N N . ARG A 1 272 ? -7.793 1.277 7.320 1.00 97.56 272 ARG A N 1
ATOM 2073 C CA . ARG A 1 272 ? -8.968 1.888 7.967 1.00 97.56 272 ARG A CA 1
ATOM 2074 C C . ARG A 1 272 ? -10.105 0.877 8.138 1.00 97.56 272 ARG A C 1
ATOM 2076 O O . ARG A 1 272 ? -10.637 0.754 9.240 1.00 97.56 272 ARG A O 1
ATOM 2083 N N . ALA A 1 273 ? -10.425 0.115 7.090 1.00 97.19 273 ALA A N 1
ATOM 2084 C CA . ALA A 1 273 ? -11.449 -0.932 7.129 1.00 97.19 273 ALA A CA 1
ATOM 2085 C C . ALA A 1 273 ? -11.120 -2.021 8.164 1.00 97.19 273 ALA A C 1
ATOM 2087 O O . ALA A 1 273 ? -11.984 -2.439 8.934 1.00 97.19 273 ALA A O 1
ATOM 2088 N N . TRP A 1 274 ? -9.851 -2.438 8.230 1.00 97.94 274 TRP A N 1
ATOM 2089 C CA . TRP A 1 274 ? -9.386 -3.426 9.201 1.00 97.94 274 TRP A CA 1
ATOM 2090 C C . TRP A 1 274 ? -9.505 -2.913 10.635 1.00 97.94 274 TRP A C 1
ATOM 2092 O O . TRP A 1 274 ? -9.968 -3.645 11.507 1.00 97.94 274 TRP A O 1
ATOM 2102 N N . LEU A 1 275 ? -9.123 -1.655 10.882 1.00 97.25 275 LEU A N 1
ATOM 2103 C CA . LEU A 1 275 ? -9.196 -1.065 12.217 1.00 97.25 275 LEU A CA 1
ATOM 2104 C C . LEU A 1 275 ? -10.643 -0.934 12.694 1.00 97.25 275 LEU A C 1
ATOM 2106 O O . LEU A 1 275 ? -10.936 -1.290 13.833 1.00 97.25 275 LEU A O 1
ATOM 2110 N N . ARG A 1 276 ? -11.543 -0.478 11.813 1.00 96.69 276 ARG A N 1
ATOM 2111 C CA . ARG A 1 276 ? -12.983 -0.408 12.086 1.00 96.69 276 ARG A CA 1
ATOM 2112 C C . ARG A 1 276 ? -13.528 -1.774 12.492 1.00 96.69 276 ARG A C 1
ATOM 2114 O O . ARG A 1 276 ? -14.111 -1.903 13.562 1.00 96.69 276 ARG A O 1
ATOM 2121 N N . ASP A 1 277 ? -13.290 -2.791 11.669 1.00 96.31 277 ASP A N 1
ATOM 2122 C CA . ASP A 1 277 ? -13.751 -4.156 11.926 1.00 96.31 277 ASP A CA 1
ATOM 2123 C C . ASP A 1 277 ? -13.166 -4.740 13.225 1.00 96.31 277 ASP A C 1
ATOM 2125 O O . ASP A 1 277 ? -13.872 -5.386 13.999 1.00 96.31 277 ASP A O 1
ATOM 2129 N N . ALA A 1 278 ? -11.891 -4.472 13.516 1.00 94.81 278 ALA A N 1
ATOM 2130 C CA . ALA A 1 278 ? -11.248 -4.937 14.740 1.00 94.81 278 ALA A CA 1
ATOM 2131 C C . ALA A 1 278 ? -11.836 -4.287 16.007 1.00 94.81 278 ALA A C 1
ATOM 2133 O O . ALA A 1 278 ? -12.015 -4.973 17.016 1.00 94.81 278 ALA A O 1
ATOM 2134 N N . VAL A 1 279 ? -12.172 -2.992 15.957 1.00 93.88 279 VAL A N 1
ATOM 2135 C CA . VAL A 1 279 ? -12.899 -2.307 17.039 1.00 93.88 279 VAL A CA 1
ATOM 2136 C C . VAL A 1 279 ? -14.295 -2.905 17.183 1.00 93.88 279 VAL A C 1
ATOM 2138 O O . VAL A 1 279 ? -14.655 -3.327 18.277 1.00 93.88 279 VAL A O 1
ATOM 2141 N N . THR A 1 280 ? -15.054 -3.030 16.092 1.00 92.88 280 THR A N 1
ATOM 2142 C CA . THR A 1 280 ? -16.410 -3.597 16.121 1.00 92.88 280 THR A CA 1
ATOM 2143 C C . THR A 1 280 ? -16.433 -5.002 16.726 1.00 92.88 280 THR A C 1
ATOM 2145 O O . THR A 1 280 ? -17.239 -5.270 17.615 1.00 92.88 280 THR A O 1
ATOM 2148 N N . ARG A 1 281 ? -15.505 -5.882 16.330 1.00 91.56 281 ARG A N 1
ATOM 2149 C CA . ARG A 1 281 ? -15.400 -7.234 16.899 1.00 91.56 281 ARG A CA 1
ATOM 2150 C C . ARG A 1 281 ? -15.100 -7.226 18.392 1.00 91.56 281 ARG A C 1
ATOM 2152 O O . ARG A 1 281 ? 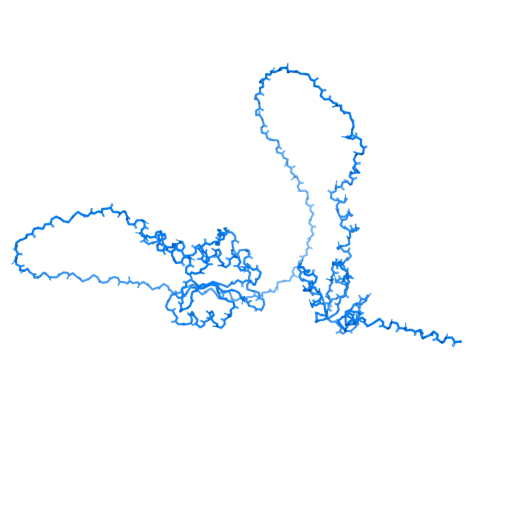-15.682 -8.025 19.114 1.00 91.56 281 ARG A O 1
ATOM 2159 N N . ARG A 1 282 ? -14.241 -6.316 18.866 1.00 89.06 282 ARG A N 1
ATOM 2160 C CA . ARG A 1 282 ? -13.898 -6.202 20.292 1.00 89.06 282 ARG A CA 1
ATOM 2161 C C . ARG A 1 282 ? -15.131 -5.949 21.157 1.00 89.06 282 ARG A C 1
ATOM 2163 O O . ARG A 1 282 ? -15.242 -6.571 22.206 1.00 89.06 282 ARG A O 1
ATOM 2170 N N . TYR A 1 283 ? -16.035 -5.081 20.704 1.00 87.00 283 TYR A N 1
ATOM 2171 C CA . TYR A 1 283 ? -17.274 -4.766 21.420 1.00 87.00 283 TYR A CA 1
ATOM 2172 C C . TYR A 1 283 ? -18.324 -5.882 21.329 1.00 87.00 283 TYR A C 1
ATOM 2174 O O . TYR A 1 283 ? -19.106 -6.041 22.261 1.00 87.00 283 TYR A O 1
ATOM 2182 N N . GLN A 1 284 ? -18.311 -6.685 20.260 1.00 84.06 284 GLN A N 1
ATOM 2183 C CA . GLN A 1 284 ? -19.198 -7.847 20.100 1.00 84.06 284 GLN A CA 1
ATOM 2184 C C . GLN A 1 284 ? -18.801 -9.047 20.973 1.00 84.06 284 GLN A C 1
ATOM 2186 O O . GLN A 1 284 ? -19.655 -9.846 21.329 1.00 84.06 284 GLN A O 1
ATOM 2191 N N . THR A 1 285 ? -17.519 -9.197 21.316 1.00 71.06 285 THR A N 1
ATOM 2192 C CA . THR A 1 285 ? -17.017 -10.302 22.161 1.00 71.06 285 THR A CA 1
ATOM 2193 C C . THR A 1 285 ? -17.143 -10.072 23.670 1.00 71.06 285 THR A C 1
ATOM 2195 O O . THR A 1 285 ? -16.653 -10.893 24.438 1.00 71.06 285 THR A O 1
ATOM 2198 N N . THR A 1 286 ? -17.721 -8.953 24.107 1.00 59.72 286 THR A N 1
ATOM 2199 C CA . THR A 1 286 ? -17.777 -8.557 25.531 1.00 59.72 286 THR A CA 1
ATOM 2200 C C . THR A 1 286 ? -19.055 -8.973 26.274 1.00 59.72 286 THR A C 1
ATOM 2202 O O . THR A 1 286 ? -19.222 -8.549 27.416 1.00 59.72 286 THR A O 1
ATOM 2205 N N . ASP A 1 287 ? -19.914 -9.790 25.656 1.00 41.25 287 ASP A N 1
ATOM 2206 C CA . ASP A 1 287 ? -21.073 -10.455 26.286 1.00 41.25 287 ASP A CA 1
ATOM 2207 C C . ASP A 1 287 ? -20.708 -11.865 26.787 1.00 41.25 287 ASP A C 1
ATOM 2209 O O . ASP A 1 287 ? -21.197 -12.250 27.875 1.00 41.25 287 ASP A O 1
#

Radius of gyration: 34.36 Å; Cα contacts (8 Å, |Δi|>4): 241; chains: 1; bounding box: 80×86×105 Å

Secondary structure (DSSP, 8-state):
--------------HHHHHHHHHEESS--TT---BEEE-STTS-EEES-HHHHHHHHHHTT--SPPPPBSSHHHHHHHHHHTSHHHHHHHHHHTT-------TTSS------------------PPP-------------------------------------------------------------THHHHHHHHHHHHHHTT-TTPPPPPTTHHHHH-SPPTT--SEEEEEESSS-EEE--HHHHHHHHTT-TT-EEEEE-GGGHHHHHHHHHHHHHHHHHTT-